Protein AF-A0A527ZZD4-F1 (afdb_monomer)

Mean predicted aligned error: 7.27 Å

Structure (mmCIF, N/CA/C/O backbone):
data_AF-A0A527ZZD4-F1
#
_entry.id   AF-A0A527ZZD4-F1
#
loop_
_atom_site.group_PDB
_atom_site.id
_atom_site.type_symbol
_atom_site.label_atom_id
_atom_site.label_alt_id
_atom_site.label_comp_id
_atom_site.label_asym_id
_atom_site.label_entity_id
_atom_site.label_seq_id
_atom_site.pdbx_PDB_ins_code
_atom_site.Cartn_x
_atom_site.Cartn_y
_atom_site.Cartn_z
_atom_site.occupancy
_atom_site.B_iso_or_equiv
_atom_site.auth_seq_id
_atom_site.auth_comp_id
_atom_site.auth_asym_id
_atom_site.auth_atom_id
_atom_site.pdbx_PDB_model_num
ATOM 1 N N . MET A 1 1 ? -56.959 -18.820 9.158 1.00 40.16 1 MET A N 1
ATOM 2 C CA . MET A 1 1 ? -55.602 -19.102 8.651 1.00 40.16 1 MET A CA 1
ATOM 3 C C . MET A 1 1 ? 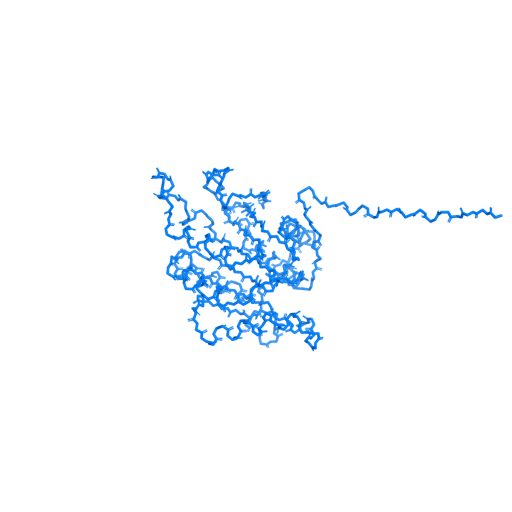-55.228 -17.940 7.750 1.00 40.16 1 MET A C 1
ATOM 5 O O . MET A 1 1 ? -55.794 -17.820 6.676 1.00 40.16 1 MET A O 1
ATOM 9 N N . SER A 1 2 ? -54.423 -17.013 8.263 1.00 38.56 2 SER A N 1
ATOM 10 C CA . SER A 1 2 ? -53.949 -15.823 7.551 1.00 38.56 2 SER A CA 1
ATOM 11 C C . SER A 1 2 ? -52.434 -15.891 7.612 1.00 38.56 2 SER A C 1
ATOM 13 O O . SER A 1 2 ? -51.857 -15.674 8.674 1.00 38.56 2 SER A O 1
ATOM 15 N N . ASP A 1 3 ? -51.841 -16.295 6.498 1.00 41.44 3 ASP A N 1
ATOM 16 C CA . ASP A 1 3 ? -50.415 -16.527 6.335 1.00 41.44 3 ASP A CA 1
ATOM 17 C C . ASP A 1 3 ? -49.706 -15.168 6.238 1.00 41.44 3 ASP A C 1
ATOM 19 O O . ASP A 1 3 ? -49.836 -14.441 5.251 1.00 41.44 3 ASP A O 1
ATOM 23 N N . SER A 1 4 ? -49.036 -14.763 7.314 1.00 41.31 4 SER A N 1
ATOM 24 C CA . SER A 1 4 ? -48.232 -13.545 7.351 1.00 41.31 4 SER A CA 1
ATOM 25 C C . SER A 1 4 ? -46.936 -13.788 6.581 1.00 41.31 4 SER A C 1
ATOM 27 O O . SER A 1 4 ? -45.967 -14.303 7.140 1.00 41.31 4 SER A O 1
ATOM 29 N N . GLN A 1 5 ? -46.921 -13.425 5.296 1.00 42.78 5 GLN A N 1
ATOM 30 C CA . GLN A 1 5 ? -45.693 -13.375 4.506 1.00 42.78 5 GLN A CA 1
ATOM 31 C C . GLN A 1 5 ? -44.687 -12.448 5.196 1.00 42.78 5 GLN A C 1
ATOM 33 O O . GLN A 1 5 ? -44.903 -11.240 5.306 1.00 42.78 5 GLN A O 1
ATOM 38 N N . ALA A 1 6 ? -43.582 -13.024 5.667 1.00 43.00 6 ALA A N 1
ATOM 39 C CA . ALA A 1 6 ? -42.432 -12.267 6.124 1.00 43.00 6 ALA A CA 1
ATOM 40 C C . ALA A 1 6 ? -41.886 -11.469 4.933 1.00 43.00 6 ALA A C 1
ATOM 42 O O . ALA A 1 6 ? -41.297 -12.027 4.007 1.00 43.00 6 ALA A O 1
ATOM 43 N N . VAL A 1 7 ? -42.117 -10.157 4.944 1.00 47.78 7 VAL A N 1
ATOM 44 C CA . VAL A 1 7 ? -41.527 -9.239 3.973 1.00 47.78 7 VAL A CA 1
ATOM 45 C C . VAL A 1 7 ? -40.034 -9.171 4.274 1.00 47.78 7 VAL A C 1
ATOM 47 O O . VAL A 1 7 ? -39.594 -8.468 5.182 1.00 47.78 7 VAL A O 1
ATOM 50 N N . VAL A 1 8 ? -39.244 -9.932 3.520 1.00 43.22 8 VAL A N 1
ATOM 51 C CA . VAL A 1 8 ? -37.792 -9.765 3.480 1.00 43.22 8 VAL A CA 1
ATOM 52 C C . VAL A 1 8 ? -37.531 -8.484 2.699 1.00 43.22 8 VAL A C 1
ATOM 54 O O . VAL A 1 8 ? -37.535 -8.487 1.471 1.00 43.22 8 VAL A O 1
ATOM 57 N N . ILE A 1 9 ? -37.364 -7.369 3.408 1.00 43.50 9 ILE A N 1
ATOM 58 C CA . ILE A 1 9 ? -36.858 -6.130 2.816 1.00 43.50 9 ILE A CA 1
ATOM 59 C C . ILE A 1 9 ? -35.348 -6.336 2.650 1.00 43.50 9 ILE A C 1
ATOM 61 O O . ILE A 1 9 ? -34.645 -6.404 3.663 1.00 43.50 9 ILE A O 1
ATOM 65 N N . PRO A 1 10 ? -34.815 -6.485 1.423 1.00 39.03 10 PRO A N 1
ATOM 66 C CA . PRO A 1 10 ? -33.375 -6.535 1.245 1.00 39.03 10 PRO A CA 1
ATOM 67 C C . PRO A 1 10 ? -32.798 -5.212 1.748 1.00 39.03 10 PRO A C 1
ATOM 69 O O . PRO A 1 10 ? -33.210 -4.140 1.305 1.00 39.03 10 PRO A O 1
ATOM 72 N N . ILE A 1 11 ? -31.859 -5.282 2.693 1.00 41.72 11 ILE A N 1
ATOM 73 C CA . ILE A 1 11 ? -31.098 -4.112 3.129 1.00 41.72 11 ILE A CA 1
ATOM 74 C C . ILE A 1 11 ? -30.315 -3.640 1.902 1.00 41.72 11 ILE A C 1
ATOM 76 O O . ILE A 1 11 ? -29.289 -4.224 1.551 1.00 41.72 11 ILE A O 1
ATOM 80 N N . GLN A 1 12 ? -30.815 -2.611 1.218 1.00 42.53 12 GLN A N 1
ATOM 81 C CA . GLN A 1 12 ? -30.046 -1.896 0.209 1.00 42.53 12 GLN A CA 1
ATOM 82 C C . GLN A 1 12 ? -28.887 -1.221 0.941 1.00 42.53 12 GLN A C 1
ATOM 84 O O . GLN A 1 12 ? -29.028 -0.145 1.517 1.00 42.53 12 GLN A O 1
ATOM 89 N N . ARG A 1 13 ? -27.729 -1.887 0.974 1.00 52.06 13 ARG A N 1
ATOM 90 C CA . ARG A 1 13 ? -26.472 -1.226 1.313 1.00 52.06 13 ARG A CA 1
ATOM 91 C C . ARG A 1 13 ? -26.229 -0.206 0.203 1.00 52.06 13 ARG A C 1
ATOM 93 O O . ARG A 1 13 ? -25.831 -0.587 -0.894 1.00 52.06 13 ARG A O 1
ATOM 100 N N . ASN A 1 14 ? -26.539 1.062 0.467 1.00 57.38 14 ASN A N 1
ATOM 101 C CA . ASN A 1 14 ? -26.262 2.166 -0.448 1.00 57.38 14 ASN A CA 1
ATOM 102 C C . ASN A 1 14 ? -24.746 2.374 -0.514 1.00 57.38 14 ASN A C 1
ATOM 104 O O . ASN A 1 14 ? -24.184 3.201 0.197 1.00 57.38 14 ASN A O 1
ATOM 108 N N . LEU A 1 15 ? -24.083 1.562 -1.332 1.00 63.41 15 LEU A N 1
ATOM 109 C CA . LEU A 1 15 ? -22.684 1.741 -1.681 1.00 63.41 15 LEU A CA 1
ATOM 110 C C . LEU A 1 15 ? -22.528 3.086 -2.407 1.00 63.41 15 LEU A C 1
ATOM 112 O O . LEU A 1 15 ? -23.345 3.440 -3.260 1.00 63.41 15 LEU A O 1
ATOM 116 N N . GLN A 1 16 ? -21.476 3.830 -2.065 1.00 73.06 16 GLN A N 1
ATOM 117 C CA . GLN A 1 16 ? -21.075 5.041 -2.784 1.00 73.06 16 GLN A CA 1
ATOM 118 C C . GLN A 1 16 ? -20.910 4.737 -4.291 1.00 73.06 16 GLN A C 1
ATOM 120 O O . GLN A 1 16 ? -20.564 3.608 -4.654 1.00 73.06 16 GLN A O 1
ATOM 125 N N . PRO A 1 17 ? -21.113 5.705 -5.201 1.00 75.81 17 PRO A N 1
ATOM 126 C CA . PRO A 1 17 ? -20.899 5.484 -6.629 1.00 75.81 17 PRO A CA 1
ATOM 127 C C . PRO A 1 17 ? -19.508 4.895 -6.930 1.00 75.81 17 PRO A C 1
ATOM 129 O O . PRO A 1 17 ? -18.479 5.444 -6.536 1.00 75.81 17 PRO A O 1
ATOM 132 N N . GLY A 1 18 ? -19.483 3.759 -7.633 1.00 81.44 18 GLY A N 1
ATOM 133 C CA . GLY A 1 18 ? -18.254 3.034 -7.979 1.00 81.44 18 GLY A CA 1
ATOM 134 C C . GLY A 1 18 ? -17.707 2.106 -6.885 1.00 81.44 18 GLY A C 1
ATOM 135 O O . GLY A 1 18 ? -16.780 1.347 -7.165 1.00 81.44 18 GLY A O 1
ATOM 136 N N . ALA A 1 19 ? -18.272 2.113 -5.674 1.00 86.12 19 ALA A N 1
ATOM 137 C CA . ALA A 1 19 ? -17.882 1.179 -4.624 1.00 86.12 19 ALA A CA 1
ATOM 138 C C . ALA A 1 19 ? -18.310 -0.257 -4.972 1.00 86.12 19 ALA A C 1
ATOM 140 O O . ALA A 1 19 ? -19.441 -0.526 -5.380 1.00 86.12 19 ALA A O 1
ATOM 141 N N . ARG A 1 20 ? -17.377 -1.193 -4.801 1.00 89.00 20 ARG A N 1
ATOM 142 C CA . ARG A 1 20 ? -17.523 -2.631 -5.062 1.00 89.00 20 ARG A CA 1
ATOM 143 C C . ARG A 1 20 ? -17.827 -3.423 -3.788 1.00 89.00 20 ARG A C 1
ATOM 145 O O . ARG A 1 20 ? -18.348 -4.533 -3.865 1.00 89.00 20 ARG A O 1
ATOM 152 N N . TRP A 1 21 ? -17.473 -2.876 -2.628 1.00 91.75 21 TRP A N 1
ATOM 153 C CA . TRP A 1 21 ? -17.695 -3.448 -1.299 1.00 91.75 21 TRP A CA 1
ATOM 154 C C . TRP A 1 21 ? -17.617 -2.341 -0.236 1.00 91.75 21 TRP A C 1
ATOM 156 O O . TRP A 1 21 ? -17.250 -1.215 -0.556 1.00 91.75 21 TRP A O 1
ATOM 166 N N . GLN A 1 22 ? -17.986 -2.637 1.012 1.00 91.38 22 GLN A N 1
ATOM 167 C CA . GLN A 1 22 ? -17.979 -1.662 2.108 1.00 91.38 22 GLN A CA 1
ATOM 168 C C . GLN A 1 22 ? -16.847 -1.987 3.092 1.00 91.38 22 GLN A C 1
ATOM 170 O O . GLN A 1 22 ? -16.963 -2.998 3.786 1.00 91.38 22 GLN A O 1
ATOM 175 N N . PRO A 1 23 ? -15.789 -1.162 3.172 1.00 93.88 23 PRO A N 1
ATOM 176 C CA . PRO A 1 23 ? -14.760 -1.315 4.187 1.00 93.88 23 PRO A CA 1
ATOM 177 C C . PRO A 1 23 ? -15.282 -1.027 5.590 1.00 93.88 23 PRO A C 1
ATOM 179 O O . PRO A 1 23 ? -16.056 -0.089 5.800 1.00 93.88 23 PRO A O 1
ATOM 182 N N . GLU A 1 24 ? -14.804 -1.809 6.547 1.00 94.12 24 GLU A N 1
ATOM 183 C CA . GLU A 1 24 ? -14.972 -1.575 7.972 1.00 94.12 24 GLU A CA 1
ATOM 184 C C . GLU A 1 24 ? -13.763 -0.802 8.495 1.00 94.12 24 GLU A C 1
ATOM 186 O O . GLU A 1 24 ? -12.618 -1.218 8.326 1.00 94.12 24 GLU A O 1
ATOM 191 N N . VAL A 1 25 ? -14.006 0.345 9.126 1.00 95.94 25 VAL A N 1
ATOM 192 C CA . VAL A 1 25 ? -12.949 1.083 9.819 1.00 95.94 25 VAL A CA 1
ATOM 193 C C . VAL A 1 25 ? -12.661 0.353 11.125 1.00 95.94 25 VAL A C 1
ATOM 195 O O . VAL A 1 25 ? -13.549 0.254 11.977 1.00 95.94 25 VAL A O 1
ATOM 198 N N . GLY A 1 26 ? -11.449 -0.180 11.278 1.00 94.50 26 GLY A N 1
ATOM 199 C CA . GLY A 1 26 ? -11.022 -0.943 12.447 1.00 94.50 26 GLY A CA 1
ATOM 200 C C . GLY A 1 26 ? -10.128 -0.134 13.383 1.00 94.50 26 GLY A C 1
ATOM 201 O O . GLY A 1 26 ? -10.189 1.097 13.429 1.00 94.50 26 GLY A O 1
ATOM 202 N N . GLU A 1 27 ? -9.371 -0.840 14.213 1.00 93.56 27 GLU A N 1
ATOM 203 C CA . GLU A 1 27 ? -8.513 -0.233 15.231 1.00 93.56 27 GLU A CA 1
ATOM 204 C C . GLU A 1 27 ? -7.260 0.388 14.602 1.00 93.56 27 GLU A C 1
ATOM 206 O O . GLU A 1 27 ? -6.881 1.495 14.973 1.00 93.56 27 GLU A 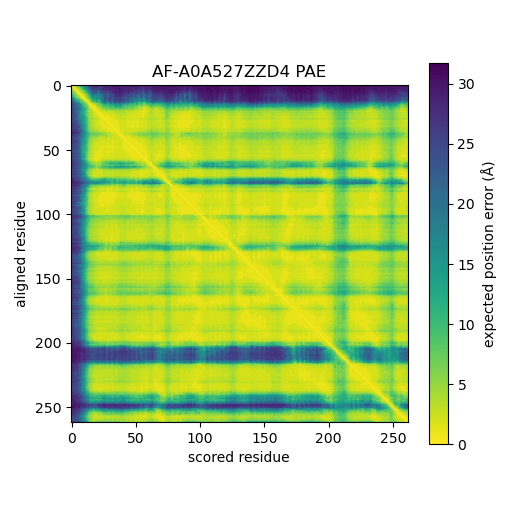O 1
ATOM 211 N N . GLU A 1 28 ? -6.657 -0.256 13.595 1.00 95.06 28 GLU A N 1
ATOM 212 C CA . GLU A 1 28 ? -5.411 0.229 12.994 1.00 95.06 28 GLU A CA 1
ATOM 213 C C . GLU A 1 28 ? -5.608 1.579 12.296 1.00 95.06 28 GLU A C 1
ATOM 215 O O . GLU A 1 28 ? -4.805 2.499 12.484 1.00 95.06 28 GLU A O 1
ATOM 220 N N . ALA A 1 29 ? -6.688 1.732 11.521 1.00 96.44 29 ALA A N 1
ATOM 221 C CA . ALA A 1 29 ? -6.996 2.995 10.856 1.00 96.44 29 ALA A CA 1
ATOM 222 C C . ALA A 1 29 ? -7.320 4.112 11.859 1.00 96.44 29 ALA A C 1
ATOM 224 O O . ALA A 1 29 ? -6.785 5.218 11.734 1.00 96.44 29 ALA A O 1
ATOM 225 N N . ARG A 1 30 ? -8.146 3.830 12.879 1.00 95.62 30 ARG A N 1
ATOM 226 C CA . ARG A 1 30 ? -8.494 4.819 13.916 1.00 95.62 30 ARG A CA 1
ATOM 227 C C . ARG A 1 30 ? -7.268 5.266 14.704 1.00 95.62 30 ARG A C 1
ATOM 229 O O . ARG A 1 30 ? -7.058 6.467 14.854 1.00 95.62 30 ARG A O 1
ATOM 236 N N . ASP A 1 31 ? -6.430 4.329 15.141 1.00 94.38 31 ASP A N 1
ATOM 237 C CA . ASP A 1 31 ? -5.213 4.619 15.905 1.00 94.38 31 ASP A CA 1
ATOM 238 C C . ASP A 1 31 ? -4.214 5.457 15.104 1.00 94.38 31 ASP A C 1
ATOM 240 O O . ASP A 1 31 ? -3.535 6.337 15.646 1.00 94.38 31 ASP A O 1
ATOM 244 N N . LEU A 1 32 ? -4.079 5.183 13.803 1.00 95.44 32 LEU A N 1
ATOM 245 C CA . LEU A 1 32 ? -3.226 5.972 12.924 1.00 95.44 32 LEU A CA 1
ATOM 246 C C . LEU A 1 32 ? -3.735 7.410 12.824 1.00 95.44 32 LEU A C 1
ATOM 248 O O . LEU A 1 32 ? -2.957 8.342 13.050 1.00 95.44 32 LEU A O 1
ATOM 252 N N . VAL A 1 33 ? -5.021 7.593 12.519 1.00 95.81 33 VAL A N 1
ATOM 253 C CA . VAL A 1 33 ? -5.619 8.922 12.339 1.00 95.81 33 VAL A CA 1
ATOM 254 C C . VAL A 1 33 ? -5.596 9.717 13.641 1.00 95.81 33 VAL A C 1
ATOM 256 O O . VAL A 1 33 ? -5.094 10.840 13.641 1.00 95.81 33 VAL A O 1
ATOM 259 N N . ALA A 1 34 ? -6.002 9.121 14.763 1.00 94.56 34 ALA A N 1
ATOM 260 C CA . ALA A 1 34 ? -6.004 9.778 1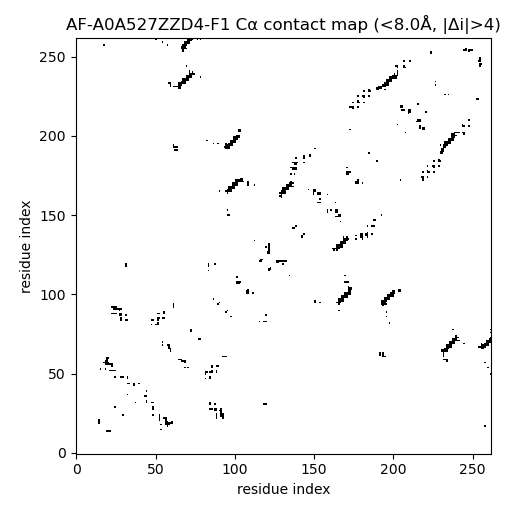6.068 1.00 94.56 34 ALA A CA 1
ATOM 261 C C . ALA A 1 34 ? -4.605 10.266 16.482 1.00 94.56 34 ALA A C 1
ATOM 263 O O . ALA A 1 34 ? -4.454 11.357 17.029 1.00 94.56 34 ALA A O 1
ATOM 264 N N . ARG A 1 35 ? -3.542 9.507 16.181 1.00 93.88 35 ARG A N 1
ATOM 265 C CA . ARG A 1 35 ? -2.164 9.945 16.475 1.00 93.88 35 ARG A CA 1
ATOM 266 C C . ARG A 1 35 ? -1.657 11.020 15.526 1.00 93.88 35 ARG A C 1
ATOM 268 O O . ARG A 1 35 ? -0.871 11.872 15.935 1.00 93.88 35 ARG A O 1
ATOM 275 N N . LYS A 1 36 ? -2.029 10.955 14.246 1.00 93.88 36 LYS A N 1
ATOM 276 C CA . LYS A 1 36 ? -1.546 11.898 13.227 1.00 93.88 36 LYS A CA 1
ATOM 277 C C . LYS A 1 36 ? -2.275 13.231 13.265 1.00 93.88 36 LYS A C 1
ATOM 279 O O . LYS A 1 36 ? -1.639 14.259 13.052 1.00 93.88 36 LYS A O 1
ATOM 284 N N . LEU A 1 37 ? -3.566 13.197 13.567 1.00 93.06 37 LEU A N 1
ATOM 285 C CA . LEU A 1 37 ? -4.482 14.329 13.525 1.00 93.06 37 LEU A CA 1
ATOM 286 C C . LEU A 1 37 ? -5.151 14.586 14.883 1.00 93.06 37 LEU A C 1
ATOM 288 O O . LEU A 1 37 ? -6.185 15.231 14.943 1.00 93.06 37 LEU A O 1
ATOM 292 N N . GLY A 1 38 ? -4.566 14.137 15.999 1.00 89.38 38 GLY A N 1
ATOM 293 C CA . GLY A 1 38 ? -5.154 14.322 17.336 1.00 89.38 38 GLY A CA 1
ATOM 294 C C . GLY A 1 38 ? -5.291 15.780 17.797 1.00 89.38 38 GLY A C 1
ATOM 295 O O . GLY A 1 38 ? -5.950 16.044 18.796 1.00 89.38 38 GLY A O 1
ATOM 296 N N . HIS A 1 39 ? -4.665 16.720 17.084 1.00 92.44 39 HIS A N 1
ATOM 297 C CA . HIS A 1 39 ? -4.822 18.165 17.279 1.00 92.44 39 HIS A CA 1
ATOM 298 C C . HIS A 1 39 ? -5.903 18.782 16.377 1.00 92.44 39 HIS A C 1
ATOM 300 O O . HIS A 1 39 ? -6.280 19.931 16.588 1.00 92.44 39 HIS A O 1
ATOM 306 N N . GLU A 1 40 ? -6.381 18.037 15.381 1.00 94.38 40 GLU A N 1
ATOM 307 C CA . GLU A 1 40 ? -7.445 18.443 14.466 1.00 94.38 40 GLU A CA 1
ATOM 308 C C . GLU A 1 40 ? -8.825 18.064 15.021 1.00 94.38 40 GLU A C 1
ATOM 310 O O . GLU A 1 40 ? -8.952 17.259 15.951 1.00 94.38 40 GLU A O 1
ATOM 315 N N . SER A 1 41 ? -9.880 18.630 14.430 1.00 94.12 41 SER A N 1
ATOM 316 C CA . SER A 1 41 ? -11.260 18.297 14.786 1.00 94.12 41 SER A CA 1
ATOM 317 C C . SER A 1 41 ? -11.595 16.831 14.473 1.00 94.12 41 SER A C 1
ATOM 319 O O . SER A 1 41 ? -10.996 16.206 13.597 1.00 94.12 41 SER A O 1
ATOM 321 N N . GLN A 1 42 ? -12.597 16.289 15.173 1.00 92.81 42 GLN A N 1
ATOM 322 C CA . GLN A 1 42 ? -13.147 14.962 14.859 1.00 92.81 42 GLN A CA 1
ATOM 323 C C . GLN A 1 42 ? -13.654 14.896 13.413 1.00 92.81 42 GLN A C 1
ATOM 325 O O . GLN A 1 42 ? -13.404 13.919 12.726 1.00 92.81 42 GLN A O 1
ATOM 330 N N . GLU A 1 43 ? -14.247 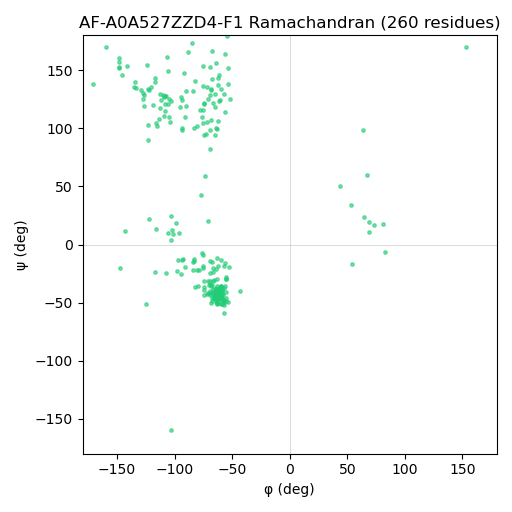15.980 12.911 1.00 93.06 43 GLU A N 1
ATOM 331 C CA . GLU A 1 43 ? -14.699 16.074 11.521 1.00 93.06 43 GLU A CA 1
ATOM 332 C C . GLU A 1 43 ? -13.549 15.889 10.514 1.00 93.06 43 GLU A C 1
ATOM 334 O O . GLU A 1 43 ? -13.692 15.133 9.559 1.00 93.06 43 GLU A O 1
ATOM 339 N N . THR A 1 44 ? -12.381 16.505 10.738 1.00 91.12 44 THR A N 1
ATOM 340 C CA . THR A 1 44 ? -11.203 16.316 9.869 1.00 91.12 44 THR A CA 1
ATOM 341 C C . THR A 1 44 ? -10.695 14.871 9.912 1.00 91.12 44 THR A C 1
ATOM 343 O O . THR A 1 44 ? -10.262 14.323 8.895 1.00 91.12 44 THR A O 1
ATOM 346 N N . GLN A 1 45 ? -10.735 14.239 11.088 1.00 92.81 45 GLN A N 1
ATOM 347 C CA . GLN A 1 45 ? -10.352 12.834 11.256 1.00 92.81 45 GLN A CA 1
ATOM 348 C C . GLN A 1 45 ? -11.315 11.904 10.507 1.00 92.81 45 GLN A C 1
ATOM 350 O O . GLN A 1 45 ? -10.866 11.028 9.762 1.00 92.81 45 GLN A O 1
ATOM 355 N N . ASP A 1 46 ? -12.619 12.140 10.645 1.00 93.25 46 ASP A N 1
ATOM 356 C CA . ASP A 1 46 ? -13.673 11.382 9.976 1.00 93.25 46 ASP A CA 1
ATOM 357 C C . ASP A 1 46 ? -13.592 11.543 8.454 1.00 93.25 46 ASP A C 1
ATOM 359 O O . ASP A 1 46 ? -13.614 10.545 7.739 1.00 93.25 46 ASP A O 1
ATOM 363 N N . GLN A 1 47 ? -13.364 12.757 7.943 1.00 92.31 47 GLN A N 1
ATOM 364 C CA . GLN A 1 47 ? -13.183 13.008 6.506 1.00 92.31 47 GLN A CA 1
ATOM 365 C C . GLN A 1 47 ? -12.011 12.214 5.911 1.00 92.31 47 GLN A C 1
ATOM 367 O O . GLN A 1 47 ? -12.113 11.678 4.804 1.00 92.31 47 GLN A O 1
ATOM 372 N N . LEU A 1 48 ? -10.890 12.098 6.633 1.00 93.50 48 LEU A N 1
ATOM 373 C CA . LEU A 1 48 ? -9.753 11.291 6.184 1.00 93.50 48 LEU A CA 1
ATOM 374 C C . LEU A 1 48 ? -10.096 9.792 6.159 1.00 93.50 48 LEU A C 1
ATOM 376 O O . LEU A 1 48 ? -9.725 9.096 5.210 1.00 93.50 48 LEU A O 1
ATOM 380 N N . LEU A 1 49 ? -10.797 9.294 7.182 1.00 95.25 49 LEU A N 1
ATOM 381 C CA . LEU A 1 49 ? -11.247 7.901 7.245 1.00 95.25 49 LEU A CA 1
ATOM 382 C C . LEU A 1 49 ? -12.269 7.590 6.145 1.00 95.25 49 LEU A C 1
ATOM 384 O O . LEU A 1 49 ? -12.159 6.554 5.491 1.00 95.25 49 LEU A O 1
ATOM 388 N N . GLU A 1 50 ? -13.212 8.494 5.891 1.00 93.75 50 GLU A N 1
ATOM 389 C CA . GLU A 1 50 ? -14.195 8.391 4.812 1.00 93.75 50 GLU A CA 1
ATOM 390 C C . GLU A 1 50 ? -13.529 8.421 3.435 1.00 93.75 50 GLU A C 1
ATOM 392 O O . GLU A 1 50 ? -13.862 7.602 2.579 1.00 93.75 50 GLU A O 1
ATOM 397 N N . SER A 1 51 ? -12.538 9.292 3.227 1.00 93.50 51 SER A N 1
ATOM 398 C CA . SER A 1 51 ? -11.745 9.326 1.993 1.00 93.50 51 SER A CA 1
ATOM 399 C C . SER A 1 51 ? -10.981 8.013 1.782 1.00 93.50 51 SER A C 1
ATOM 401 O O . SER A 1 51 ? -11.037 7.417 0.703 1.00 93.50 51 SER A O 1
ATOM 403 N N . ALA A 1 52 ? -10.327 7.489 2.825 1.00 95.56 52 ALA A N 1
ATOM 404 C CA . ALA A 1 52 ? -9.643 6.200 2.755 1.00 95.56 52 ALA A CA 1
ATOM 405 C C . ALA A 1 52 ? -10.619 5.040 2.483 1.00 95.56 52 ALA A C 1
ATOM 407 O O . ALA A 1 52 ? -10.321 4.159 1.670 1.00 95.56 52 ALA A O 1
ATOM 408 N N . ALA A 1 53 ? -11.798 5.059 3.109 1.00 95.38 53 ALA A N 1
ATOM 409 C CA . ALA A 1 53 ? -12.857 4.085 2.873 1.00 95.38 53 ALA A CA 1
ATOM 410 C C . ALA A 1 53 ? -13.440 4.199 1.460 1.00 95.38 53 ALA A C 1
ATOM 412 O O . ALA A 1 53 ? -13.679 3.171 0.835 1.00 95.38 53 ALA A O 1
ATOM 413 N N . SER A 1 54 ? -13.597 5.406 0.909 1.00 94.12 54 SER A N 1
ATOM 414 C CA . SER A 1 54 ? -13.999 5.631 -0.486 1.00 94.12 54 SER A CA 1
ATOM 415 C C . SER A 1 54 ? -13.005 4.976 -1.448 1.00 94.12 54 SER A C 1
ATOM 417 O O . SER A 1 54 ? -13.405 4.143 -2.265 1.00 94.12 54 SER A O 1
ATOM 419 N N . ILE A 1 55 ? -11.703 5.244 -1.289 1.00 95.12 55 ILE A N 1
ATOM 420 C CA . ILE A 1 55 ? -10.641 4.638 -2.112 1.00 95.12 55 ILE A CA 1
ATOM 421 C C . ILE A 1 55 ? -10.683 3.112 -2.014 1.00 95.12 55 ILE A C 1
ATOM 423 O O . ILE A 1 55 ? -10.699 2.413 -3.030 1.00 95.12 55 ILE A O 1
ATOM 427 N N . LEU A 1 56 ? -10.715 2.580 -0.790 1.00 95.56 56 LEU A N 1
ATOM 428 C CA . LEU A 1 56 ? -10.664 1.142 -0.567 1.00 95.56 56 LEU A CA 1
ATOM 429 C C . LEU A 1 56 ? -11.963 0.446 -1.006 1.00 95.56 56 LEU A C 1
ATOM 431 O O . LEU A 1 56 ? -11.908 -0.663 -1.522 1.00 95.56 56 LEU A O 1
ATOM 435 N N . SER A 1 57 ? -13.122 1.097 -0.915 1.00 94.81 57 SER A N 1
ATOM 436 C CA . SER A 1 57 ? -14.403 0.541 -1.378 1.00 94.81 57 SER A CA 1
ATOM 437 C C . SER A 1 57 ? -14.434 0.292 -2.889 1.00 94.81 57 SER A C 1
ATOM 439 O O . SER A 1 57 ? -15.104 -0.632 -3.350 1.00 94.81 57 SER A O 1
ATOM 441 N N . LYS A 1 58 ? -13.688 1.088 -3.669 1.00 94.06 58 LYS A N 1
ATOM 442 C CA . LYS A 1 58 ? -13.554 0.967 -5.133 1.00 94.06 58 LYS A CA 1
ATOM 443 C C . LYS A 1 58 ? -12.505 -0.071 -5.546 1.00 94.06 58 LYS A C 1
ATOM 445 O O . LYS A 1 58 ? -12.448 -0.458 -6.711 1.00 94.06 58 LYS A O 1
ATOM 450 N N . SER A 1 59 ? -11.691 -0.533 -4.596 1.00 91.94 59 SER A N 1
ATOM 451 C CA . SER A 1 59 ? -10.661 -1.553 -4.796 1.00 91.94 59 SER A CA 1
ATOM 452 C C . SER A 1 59 ? -11.260 -2.932 -5.113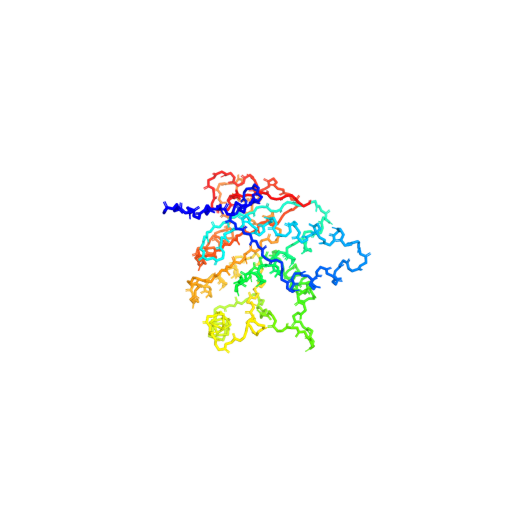 1.00 91.94 59 SER A C 1
ATOM 454 O O . SER A 1 59 ? -12.456 -3.176 -4.920 1.00 91.94 59 SER A O 1
ATOM 456 N N . ALA A 1 60 ? -10.427 -3.860 -5.588 1.00 87.38 60 ALA A N 1
ATOM 457 C CA . ALA A 1 60 ? -10.811 -5.260 -5.716 1.00 87.38 60 ALA A CA 1
ATOM 458 C C . ALA A 1 60 ? -11.331 -5.793 -4.372 1.00 87.38 60 ALA A C 1
ATOM 460 O O . ALA A 1 60 ? -10.762 -5.513 -3.317 1.00 87.38 60 ALA A O 1
ATOM 461 N N . ASN A 1 61 ? -12.414 -6.570 -4.416 1.00 82.25 61 ASN A N 1
ATOM 462 C CA . ASN A 1 61 ? -12.954 -7.192 -3.214 1.00 82.25 61 ASN A CA 1
ATOM 463 C C . ASN A 1 61 ? -11.869 -8.099 -2.589 1.00 82.25 61 ASN A C 1
ATOM 465 O O . ASN A 1 61 ? -11.275 -8.892 -3.326 1.00 82.25 61 ASN A O 1
ATOM 469 N N . PRO A 1 62 ? -11.635 -8.050 -1.261 1.00 78.75 62 PRO A N 1
ATOM 470 C CA . PRO A 1 62 ? -10.636 -8.883 -0.586 1.00 78.75 62 PRO A CA 1
ATOM 471 C C . PRO A 1 62 ? -10.764 -10.391 -0.856 1.00 78.75 62 PRO A C 1
ATOM 473 O O . PRO A 1 62 ? -9.801 -11.133 -0.695 1.00 78.75 62 PRO A O 1
ATOM 476 N N . HIS A 1 63 ? -11.922 -10.860 -1.319 1.00 75.75 63 HIS A N 1
ATOM 477 C CA . HIS A 1 63 ? -12.138 -12.261 -1.673 1.00 75.75 63 HIS A CA 1
ATOM 478 C C . HIS A 1 63 ? -11.643 -12.614 -3.083 1.00 75.75 63 HIS A C 1
ATOM 480 O O . HIS A 1 63 ? -11.140 -13.717 -3.289 1.00 75.75 63 HIS A O 1
ATOM 486 N N . ALA A 1 64 ? -11.779 -11.706 -4.054 1.00 80.62 64 ALA A N 1
ATOM 487 C CA . ALA A 1 64 ? -11.321 -11.909 -5.426 1.00 80.62 64 ALA A CA 1
ATOM 488 C C . ALA A 1 64 ? -11.410 -10.622 -6.260 1.00 80.62 64 ALA A C 1
ATOM 490 O O . ALA A 1 64 ? -12.436 -9.937 -6.267 1.00 80.62 64 ALA A O 1
ATOM 491 N N . GLY A 1 65 ? -10.382 -10.371 -7.070 1.00 88.75 65 GLY A N 1
ATOM 492 C CA . GLY A 1 65 ? -10.428 -9.391 -8.148 1.00 88.75 65 GLY A CA 1
ATOM 493 C C . GLY A 1 65 ? -9.062 -8.818 -8.500 1.00 88.75 65 GLY A C 1
ATOM 494 O O . GLY A 1 65 ? -8.070 -9.013 -7.803 1.00 88.75 65 GLY A O 1
ATOM 495 N N . ARG A 1 66 ? -9.020 -8.086 -9.609 1.00 92.88 66 ARG A N 1
ATOM 496 C CA . ARG A 1 66 ? -7.902 -7.212 -9.958 1.00 92.88 66 ARG A CA 1
ATOM 497 C C . ARG A 1 66 ? -8.472 -5.844 -10.260 1.00 92.88 66 ARG A C 1
ATOM 499 O O . ARG A 1 66 ? -9.428 -5.750 -11.024 1.00 92.88 66 ARG A O 1
ATOM 506 N N . GLU A 1 67 ? -7.902 -4.811 -9.665 1.00 93.56 67 GLU A N 1
ATOM 507 C CA . GLU A 1 67 ? -8.323 -3.436 -9.913 1.00 93.56 67 GLU A CA 1
ATOM 508 C C . GLU A 1 67 ? -7.113 -2.506 -9.965 1.00 93.56 67 GLU A C 1
ATOM 510 O O . GLU A 1 67 ? -6.053 -2.783 -9.397 1.00 93.56 67 GLU A O 1
ATOM 515 N N . THR A 1 68 ? -7.243 -1.402 -10.687 1.00 92.62 68 THR A N 1
ATOM 516 C CA . THR A 1 68 ? -6.267 -0.317 -10.712 1.00 92.62 68 THR A CA 1
ATOM 517 C C . THR A 1 68 ? -6.975 0.997 -10.426 1.00 92.62 68 THR A C 1
ATOM 519 O O . THR A 1 68 ? -7.948 1.336 -11.088 1.00 92.62 68 THR A O 1
ATOM 522 N N . GLY A 1 69 ? -6.506 1.728 -9.423 1.00 92.25 69 GLY A N 1
ATOM 523 C CA . GLY A 1 69 ? -7.055 3.022 -9.036 1.00 92.25 69 GLY A CA 1
ATOM 524 C C . GLY A 1 69 ? -6.017 4.115 -9.205 1.00 92.25 69 GLY A C 1
ATOM 525 O O . GLY A 1 69 ? -4.841 3.895 -8.923 1.00 92.25 69 GLY A O 1
ATOM 526 N N . LEU A 1 70 ? -6.443 5.298 -9.632 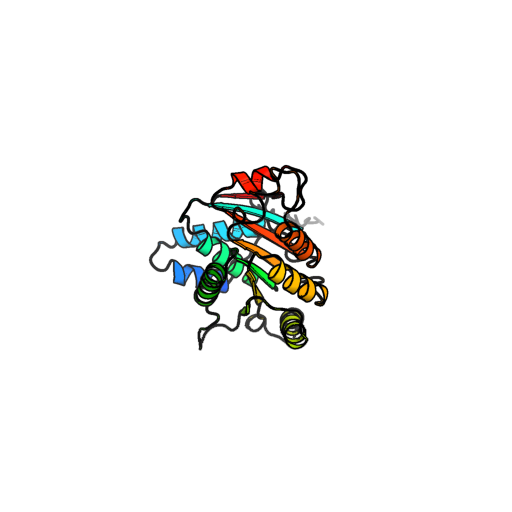1.00 91.56 70 LEU A N 1
ATOM 527 C CA . LEU A 1 70 ? -5.608 6.495 -9.645 1.00 91.56 70 LEU A CA 1
ATOM 528 C C . LEU A 1 70 ? -6.052 7.422 -8.518 1.00 91.56 70 LEU A C 1
ATOM 530 O O . LEU A 1 70 ? -7.193 7.870 -8.501 1.00 91.56 70 LEU A O 1
ATOM 534 N N . VAL A 1 71 ? -5.145 7.737 -7.602 1.00 92.19 71 VAL A N 1
ATOM 535 C CA . VAL A 1 71 ? -5.367 8.711 -6.535 1.00 92.19 71 VAL A CA 1
ATOM 536 C C . VAL A 1 71 ? -4.539 9.954 -6.836 1.00 92.19 71 VAL A C 1
ATOM 538 O O . VAL A 1 71 ? -3.304 9.925 -6.873 1.00 92.19 71 VAL A O 1
ATOM 541 N N . VAL A 1 72 ? -5.236 11.058 -7.080 1.00 88.69 72 VAL A N 1
ATOM 542 C CA . VAL A 1 72 ? -4.647 12.337 -7.472 1.00 88.69 72 VAL A CA 1
ATOM 543 C C . VAL A 1 72 ? -4.769 13.303 -6.310 1.00 88.69 72 VAL A C 1
ATOM 545 O O . VAL A 1 72 ? -5.855 13.524 -5.799 1.00 88.69 72 VAL A O 1
ATOM 548 N N . GLY A 1 73 ? -3.664 13.923 -5.914 1.00 83.19 73 GLY A N 1
ATOM 549 C CA . GLY A 1 73 ? -3.698 14.996 -4.923 1.00 83.19 73 GLY A CA 1
ATOM 550 C C . GLY A 1 73 ? -2.632 16.035 -5.218 1.00 83.19 73 GLY A C 1
ATOM 551 O O . GLY A 1 73 ? -1.544 15.684 -5.682 1.00 83.19 73 GLY A O 1
ATOM 552 N N . TYR A 1 74 ? -2.905 17.306 -4.936 1.00 73.31 74 TYR A N 1
ATOM 553 C CA . TYR A 1 74 ? -1.950 18.397 -5.151 1.00 73.31 74 TYR A CA 1
ATOM 554 C C . TYR A 1 74 ? -0.609 18.175 -4.417 1.00 73.31 74 TYR A C 1
ATOM 556 O O . TYR A 1 74 ? -0.456 17.323 -3.532 1.00 73.31 74 TYR A O 1
ATOM 564 N N . VAL A 1 75 ? 0.434 18.916 -4.800 1.00 68.19 75 VAL A N 1
ATOM 565 C CA . VAL A 1 75 ? 1.708 18.904 -4.058 1.00 68.19 75 VAL A CA 1
ATOM 566 C C . VAL A 1 75 ? 1.422 19.310 -2.604 1.00 68.19 75 VAL A C 1
ATOM 568 O O . VAL A 1 75 ? 0.724 20.287 -2.377 1.00 68.19 75 VAL A O 1
ATOM 571 N N . GLN A 1 76 ? 1.914 18.523 -1.636 1.00 61.72 76 GLN A N 1
ATOM 572 C CA . GLN A 1 76 ? 1.640 18.664 -0.189 1.00 61.72 76 GLN A CA 1
ATOM 573 C C . GLN A 1 76 ? 0.203 18.355 0.289 1.00 61.72 76 GLN A C 1
ATOM 575 O O . GLN A 1 76 ? -0.075 18.542 1.467 1.00 61.72 76 GLN A O 1
ATOM 580 N N . SER A 1 77 ? -0.675 17.772 -0.535 1.00 65.38 77 SER A N 1
ATOM 581 C CA . SER A 1 77 ? -2.068 17.432 -0.164 1.00 65.38 77 SER A CA 1
ATOM 582 C C . SER A 1 77 ? -2.233 16.269 0.836 1.00 65.38 77 SER A C 1
ATOM 584 O O . SER A 1 77 ? -3.259 15.601 0.858 1.00 65.38 77 SER A O 1
ATOM 586 N N . GLY A 1 78 ? -1.196 15.916 1.599 1.00 79.69 78 GLY A N 1
ATOM 587 C CA . GLY A 1 78 ? -1.284 14.792 2.536 1.00 79.69 78 GLY A CA 1
ATOM 588 C C . GLY A 1 78 ? -1.381 13.405 1.881 1.00 79.69 78 GLY A C 1
ATOM 589 O O . GLY A 1 78 ? -1.748 12.456 2.565 1.00 79.69 78 GLY A O 1
ATOM 590 N N . LYS A 1 79 ? -0.992 13.238 0.601 1.00 86.44 79 LYS A N 1
ATOM 591 C CA . LYS A 1 79 ? -0.975 11.937 -0.121 1.00 86.44 79 LYS A CA 1
ATOM 592 C C . LYS A 1 79 ? -0.431 10.778 0.705 1.00 86.44 79 LYS A C 1
ATOM 594 O O . LYS A 1 79 ? -0.957 9.673 0.651 1.00 86.44 79 LYS A O 1
ATOM 599 N N . THR A 1 80 ? 0.623 11.028 1.473 1.00 85.25 80 THR A N 1
ATOM 600 C CA . THR A 1 80 ? 1.187 9.975 2.306 1.00 85.25 80 THR A CA 1
ATOM 601 C C . THR A 1 80 ? 0.312 9.603 3.485 1.00 85.25 80 THR A C 1
ATOM 603 O O . THR A 1 80 ? 0.158 8.423 3.764 1.00 85.25 80 THR A O 1
ATOM 606 N N . LEU A 1 81 ? -0.288 10.584 4.157 1.00 92.00 81 LEU A N 1
ATOM 607 C CA . LEU A 1 81 ? -1.253 10.279 5.201 1.00 92.00 81 LEU A CA 1
ATOM 608 C C . LEU A 1 81 ? -2.448 9.516 4.610 1.00 92.00 81 LEU A C 1
ATOM 610 O O . LEU A 1 81 ? -2.882 8.538 5.209 1.00 92.00 81 LEU A O 1
ATOM 614 N N . SER A 1 82 ? -2.895 9.885 3.404 1.00 94.06 82 SER A N 1
ATOM 615 C CA . SER A 1 82 ? -3.923 9.143 2.666 1.00 94.06 82 SER A CA 1
ATOM 616 C C . SER A 1 82 ? -3.525 7.682 2.435 1.00 94.06 82 SER A C 1
ATOM 618 O O . SER A 1 82 ? -4.225 6.801 2.928 1.00 94.06 82 SER A O 1
ATOM 620 N N . PHE A 1 83 ? -2.398 7.382 1.771 1.00 93.12 83 PHE A N 1
ATOM 621 C CA . PHE A 1 83 ? -2.070 5.976 1.503 1.00 93.12 83 PHE A CA 1
ATOM 622 C C . PHE A 1 83 ? -1.743 5.188 2.777 1.00 93.12 83 PHE A C 1
ATOM 624 O O . PHE A 1 83 ? -2.129 4.028 2.862 1.00 93.12 83 PHE A O 1
ATOM 631 N N . SER A 1 84 ? -1.107 5.790 3.793 1.00 95.94 84 SER A N 1
ATOM 632 C CA . SER A 1 84 ? -0.884 5.118 5.083 1.00 95.94 84 SER A CA 1
ATOM 633 C C . SER A 1 84 ? -2.217 4.766 5.759 1.00 95.94 84 SER A C 1
ATOM 635 O O . SER A 1 84 ? -2.353 3.673 6.305 1.00 95.94 84 SER A O 1
ATOM 637 N N . THR A 1 85 ? -3.222 5.647 5.669 1.00 97.06 85 THR A N 1
ATOM 638 C CA . THR A 1 85 ? -4.578 5.394 6.192 1.00 97.06 85 THR A CA 1
ATOM 639 C C . THR A 1 85 ? -5.296 4.313 5.383 1.00 97.06 85 THR A C 1
ATOM 641 O O . THR A 1 85 ? -5.899 3.419 5.967 1.00 97.06 85 THR A O 1
ATOM 644 N N . VAL A 1 86 ? -5.176 4.320 4.050 1.00 97.75 86 VAL A N 1
ATOM 645 C CA . VAL A 1 86 ? -5.711 3.249 3.190 1.00 97.75 86 VAL A CA 1
ATOM 646 C C . VAL A 1 86 ? -5.054 1.903 3.508 1.00 97.75 86 VAL A C 1
ATOM 648 O O . VAL A 1 86 ? -5.745 0.894 3.548 1.00 97.75 86 VAL A O 1
ATOM 651 N N . MET A 1 87 ? -3.745 1.863 3.772 1.00 97.81 87 MET A N 1
ATOM 652 C CA . MET A 1 87 ? -3.035 0.638 4.162 1.00 97.81 87 MET A CA 1
ATOM 653 C C . MET A 1 87 ? -3.493 0.113 5.528 1.00 97.81 87 MET A C 1
ATOM 655 O O . MET A 1 87 ? -3.736 -1.084 5.669 1.00 97.81 87 MET A O 1
ATOM 659 N N . ALA A 1 88 ? -3.634 1.000 6.515 1.00 97.56 88 ALA A N 1
ATOM 660 C CA . ALA A 1 88 ? -4.181 0.675 7.829 1.00 97.56 88 ALA A CA 1
ATOM 661 C C . ALA A 1 88 ? -5.604 0.105 7.720 1.00 97.56 88 ALA A C 1
ATOM 663 O O . ALA A 1 88 ? -5.891 -0.970 8.244 1.00 97.56 88 ALA A O 1
ATOM 664 N N . LEU A 1 89 ? -6.459 0.763 6.935 1.00 97.38 89 LEU A N 1
ATOM 665 C CA . LEU A 1 89 ? -7.816 0.305 6.667 1.00 97.38 89 LEU A CA 1
ATOM 666 C C . LEU A 1 89 ? -7.838 -1.023 5.895 1.00 97.38 89 LEU A C 1
ATOM 668 O O . LEU A 1 89 ? -8.651 -1.898 6.177 1.00 97.38 89 LEU A O 1
ATOM 672 N N . ALA A 1 90 ? -6.932 -1.219 4.939 1.00 96.81 90 ALA A N 1
ATOM 673 C CA . ALA A 1 90 ? -6.801 -2.482 4.221 1.00 96.81 90 ALA A CA 1
ATOM 674 C C . ALA A 1 90 ? -6.471 -3.626 5.189 1.00 96.81 90 ALA A C 1
ATOM 676 O O . ALA A 1 90 ? -7.090 -4.688 5.119 1.00 96.81 90 ALA A O 1
ATOM 677 N N . ARG A 1 91 ? -5.563 -3.405 6.145 1.00 96.00 91 ARG A N 1
ATOM 678 C CA . ARG A 1 91 ? -5.288 -4.379 7.205 1.00 96.00 91 ARG A CA 1
ATOM 679 C C . ARG A 1 91 ? -6.537 -4.691 8.035 1.00 96.00 91 ARG A C 1
ATOM 681 O O . ARG A 1 91 ? -6.813 -5.870 8.252 1.00 96.00 91 ARG A O 1
ATOM 688 N N . ASP A 1 92 ? -7.280 -3.671 8.465 1.00 95.38 92 ASP A N 1
ATOM 689 C CA . ASP A 1 92 ? -8.530 -3.858 9.221 1.00 95.38 92 ASP A CA 1
ATOM 690 C C . ASP A 1 92 ? -9.527 -4.756 8.461 1.00 95.38 92 ASP A C 1
ATOM 692 O O . ASP A 1 92 ? -10.270 -5.523 9.065 1.00 95.38 92 ASP A O 1
ATOM 696 N N . ASN A 1 93 ? -9.475 -4.730 7.125 1.00 94.88 93 ASN A N 1
ATOM 697 C CA . ASN A 1 93 ? -10.326 -5.509 6.222 1.00 94.88 93 ASN A CA 1
ATOM 698 C C . ASN A 1 93 ? -9.661 -6.792 5.685 1.00 94.88 93 ASN A C 1
ATOM 700 O O . ASN A 1 93 ? -10.097 -7.354 4.679 1.00 94.88 93 ASN A O 1
ATOM 704 N N . GLY A 1 94 ? -8.599 -7.267 6.340 1.00 94.06 94 GLY A N 1
ATOM 705 C CA . GLY A 1 94 ? -7.996 -8.569 6.061 1.00 94.06 94 GLY A CA 1
ATOM 706 C C . GLY A 1 94 ? -7.048 -8.613 4.865 1.00 94.06 94 GLY A C 1
ATOM 707 O O . GLY A 1 94 ? -6.753 -9.706 4.385 1.00 94.06 94 GLY A O 1
ATOM 708 N N . PHE A 1 95 ? -6.545 -7.472 4.379 1.00 96.56 95 PHE A N 1
ATOM 709 C CA . PHE A 1 95 ? -5.442 -7.476 3.417 1.00 96.56 95 PHE A CA 1
ATOM 710 C C . PHE A 1 95 ? -4.170 -8.016 4.083 1.00 96.56 95 PHE A C 1
ATOM 712 O O . PHE A 1 95 ? -3.675 -7.490 5.085 1.00 96.56 95 PHE A O 1
ATOM 719 N N . GLN A 1 96 ? -3.641 -9.088 3.501 1.00 97.62 96 GLN A N 1
ATOM 720 C CA . GLN A 1 96 ? -2.568 -9.899 4.083 1.00 97.62 96 GLN A CA 1
ATOM 721 C C . GLN A 1 96 ? -1.192 -9.463 3.576 1.00 97.62 96 GLN A C 1
ATOM 723 O O . GLN A 1 96 ? -0.188 -9.641 4.266 1.00 97.62 96 GLN A O 1
ATOM 728 N N . LEU A 1 97 ? -1.154 -8.860 2.385 1.00 98.62 97 LEU A N 1
ATOM 729 C CA . LEU A 1 97 ? 0.050 -8.345 1.752 1.00 98.62 97 LEU A CA 1
ATOM 730 C C . LEU A 1 97 ? -0.170 -6.898 1.307 1.00 98.62 97 LEU A C 1
ATOM 732 O O . LEU A 1 97 ? -1.158 -6.563 0.655 1.00 98.62 97 LEU A O 1
ATOM 736 N N . VAL A 1 98 ? 0.787 -6.038 1.625 1.00 98.62 98 VAL A N 1
ATOM 737 C CA . VAL A 1 98 ? 0.858 -4.671 1.124 1.00 98.62 98 VAL A CA 1
ATOM 738 C C . VAL A 1 98 ? 2.230 -4.444 0.507 1.00 98.62 98 VAL A C 1
ATOM 740 O O . VAL A 1 98 ? 3.248 -4.723 1.134 1.00 98.62 98 VAL A O 1
ATOM 743 N N . ILE A 1 99 ? 2.277 -3.937 -0.722 1.00 98.62 99 ILE A N 1
ATOM 744 C CA . ILE A 1 99 ? 3.515 -3.628 -1.442 1.00 98.62 99 ILE A CA 1
ATOM 745 C C . ILE A 1 99 ? 3.538 -2.137 -1.753 1.00 98.62 99 ILE A C 1
ATOM 747 O O . ILE A 1 99 ? 2.690 -1.642 -2.484 1.00 98.62 99 ILE A O 1
ATOM 751 N N . VAL A 1 100 ? 4.544 -1.428 -1.259 1.00 97.88 100 VAL A N 1
ATOM 752 C CA . VAL A 1 100 ? 4.792 -0.022 -1.577 1.00 97.88 100 VAL A CA 1
ATOM 753 C C . VAL A 1 100 ? 5.975 0.060 -2.532 1.00 97.88 100 VAL A C 1
ATOM 755 O O . VAL A 1 100 ? 7.126 -0.197 -2.161 1.00 97.88 100 VAL A O 1
ATOM 758 N N . VAL A 1 101 ? 5.682 0.416 -3.778 1.00 95.69 101 VAL A N 1
ATOM 759 C CA . VAL A 1 101 ? 6.672 0.754 -4.796 1.00 95.69 101 VAL A CA 1
ATOM 760 C C . VAL A 1 101 ? 7.058 2.215 -4.579 1.00 95.69 101 VAL A C 1
ATOM 762 O O . VAL A 1 101 ? 6.320 3.120 -4.944 1.00 95.69 101 VAL A O 1
ATOM 765 N N . ALA A 1 102 ? 8.198 2.432 -3.930 1.00 90.88 102 ALA A N 1
ATOM 766 C CA . ALA A 1 102 ? 8.745 3.758 -3.656 1.00 90.88 102 ALA A CA 1
ATOM 767 C C . ALA A 1 102 ? 9.569 4.275 -4.846 1.00 90.88 102 ALA A C 1
ATOM 769 O O . ALA A 1 102 ? 9.868 3.519 -5.766 1.00 90.88 102 ALA A O 1
ATOM 770 N N . GLY A 1 103 ? 10.022 5.530 -4.799 1.00 85.81 103 GLY A N 1
ATOM 771 C CA . GLY A 1 103 ? 10.773 6.174 -5.884 1.00 85.81 103 GLY A CA 1
ATOM 772 C C . GLY A 1 103 ? 12.045 5.450 -6.376 1.00 85.81 103 GLY A C 1
ATOM 773 O O . GLY A 1 103 ? 12.467 4.398 -5.895 1.00 85.81 103 GLY A O 1
ATOM 774 N N . ILE A 1 104 ? 12.706 6.035 -7.375 1.00 87.00 104 ILE A N 1
ATOM 775 C CA . ILE A 1 104 ? 13.791 5.387 -8.146 1.00 87.00 104 ILE A CA 1
ATOM 776 C C . ILE A 1 104 ? 15.151 5.294 -7.431 1.00 87.00 104 ILE A C 1
ATOM 778 O O . ILE A 1 104 ? 16.088 4.697 -7.968 1.00 87.00 104 ILE A O 1
ATOM 782 N N . SER A 1 105 ? 15.297 5.917 -6.260 1.00 88.94 105 SER A N 1
ATOM 783 C CA . SER A 1 105 ? 16.577 6.067 -5.562 1.00 88.94 105 SER A CA 1
ATOM 784 C C . SER A 1 105 ? 16.532 5.508 -4.140 1.00 88.94 105 SER A C 1
ATOM 786 O O . SER A 1 105 ? 15.481 5.465 -3.499 1.00 88.94 105 SER A O 1
ATOM 788 N N . LYS A 1 106 ? 17.697 5.102 -3.614 1.00 93.06 106 LYS A N 1
ATOM 789 C CA . LYS A 1 106 ? 17.812 4.606 -2.233 1.00 93.06 106 LYS A CA 1
ATOM 790 C C . LYS A 1 106 ? 17.349 5.641 -1.195 1.00 93.06 106 LYS A C 1
ATOM 792 O O . LYS A 1 106 ? 16.648 5.235 -0.275 1.00 93.06 106 LYS A O 1
ATOM 797 N N . PRO A 1 107 ? 17.678 6.947 -1.318 1.00 93.62 107 PRO A N 1
ATOM 798 C CA . PRO A 1 107 ? 17.144 7.958 -0.407 1.00 93.62 107 PRO A CA 1
ATOM 799 C C . PRO A 1 107 ? 15.613 8.025 -0.397 1.00 93.62 107 PRO A C 1
ATOM 801 O O . PRO A 1 107 ? 15.036 8.068 0.686 1.00 93.62 107 PRO A O 1
ATOM 804 N N . LEU A 1 108 ? 14.961 7.972 -1.567 1.00 89.88 108 LEU A N 1
ATOM 805 C CA . LEU A 1 108 ? 13.494 7.983 -1.660 1.00 89.88 108 LEU A CA 1
ATOM 806 C C . LEU A 1 108 ? 12.890 6.741 -0.998 1.00 89.88 108 LEU A C 1
ATOM 808 O O . LEU A 1 108 ? 12.006 6.861 -0.156 1.00 89.88 108 LEU A O 1
ATOM 812 N N . LEU A 1 109 ? 13.434 5.553 -1.282 1.00 94.12 109 LEU A N 1
ATOM 813 C CA . LEU A 1 109 ? 13.006 4.322 -0.615 1.00 94.12 109 LEU A CA 1
ATOM 814 C C . LEU A 1 109 ? 13.173 4.398 0.908 1.00 94.12 109 LEU A C 1
ATOM 816 O O . LEU A 1 109 ? 12.259 4.022 1.643 1.00 94.12 109 LEU A O 1
ATOM 820 N N . ASN A 1 110 ? 14.335 4.847 1.387 1.00 95.38 110 ASN A N 1
ATOM 821 C CA . ASN A 1 110 ? 14.615 4.954 2.817 1.00 95.38 110 ASN A CA 1
ATOM 822 C C . ASN A 1 110 ? 13.649 5.938 3.483 1.00 95.38 110 ASN A C 1
ATOM 824 O O . ASN A 1 110 ? 13.144 5.658 4.567 1.00 95.38 110 ASN A O 1
ATOM 828 N N . GLN A 1 111 ? 13.351 7.058 2.820 1.00 93.19 111 GLN A N 1
ATOM 829 C CA . GLN A 1 111 ? 12.393 8.043 3.305 1.00 93.19 111 GLN A CA 1
ATOM 830 C C . GLN A 1 111 ? 10.978 7.457 3.409 1.00 93.19 111 GLN A C 1
ATOM 832 O O . GLN A 1 111 ? 10.365 7.571 4.474 1.00 93.19 111 GLN A O 1
ATOM 837 N N . SER A 1 112 ? 10.467 6.813 2.353 1.00 92.88 112 SER A N 1
ATOM 838 C CA . SER A 1 112 ? 9.131 6.199 2.368 1.00 92.88 112 SER A CA 1
ATOM 839 C C . SER A 1 112 ? 9.055 5.058 3.389 1.00 92.88 112 SER A C 1
ATOM 841 O O . SER A 1 112 ? 8.108 4.988 4.168 1.00 92.88 112 SER A O 1
ATOM 843 N N . THR A 1 113 ? 10.096 4.224 3.481 1.00 96.38 113 THR A N 1
ATOM 844 C CA . THR A 1 113 ? 10.164 3.118 4.451 1.00 96.38 113 THR A CA 1
ATOM 845 C C . THR A 1 113 ? 10.178 3.628 5.891 1.00 96.38 113 THR A C 1
ATOM 847 O O . THR A 1 113 ? 9.380 3.170 6.703 1.00 96.38 113 THR A O 1
ATOM 850 N N . GLN A 1 114 ? 11.033 4.602 6.226 1.00 95.75 114 GLN A N 1
ATOM 851 C CA . GLN A 1 114 ? 11.103 5.147 7.586 1.00 95.75 114 GLN A CA 1
ATOM 852 C C . GLN A 1 114 ? 9.793 5.823 7.995 1.00 95.75 114 GLN A C 1
ATOM 854 O O . GLN A 1 114 ? 9.377 5.761 9.152 1.00 95.75 114 GLN A O 1
ATOM 859 N N . ARG A 1 115 ? 9.129 6.473 7.036 1.00 93.75 115 ARG A N 1
ATOM 860 C CA . ARG A 1 115 ? 7.826 7.085 7.263 1.00 93.75 115 ARG A CA 1
ATOM 861 C C . ARG A 1 115 ? 6.783 6.029 7.614 1.00 93.75 115 ARG A C 1
ATOM 863 O O . ARG A 1 115 ? 6.144 6.177 8.646 1.00 93.75 115 ARG A O 1
ATOM 870 N N . LEU A 1 116 ? 6.689 4.955 6.833 1.00 95.44 116 LEU A N 1
ATOM 871 C CA . LEU A 1 116 ? 5.776 3.841 7.097 1.00 95.44 116 LEU A CA 1
ATOM 872 C C . LEU A 1 116 ? 6.057 3.153 8.436 1.00 95.44 116 LEU A C 1
ATOM 874 O O . LEU A 1 116 ? 5.118 2.894 9.178 1.00 95.44 116 LEU A O 1
ATOM 878 N N . ARG A 1 117 ? 7.332 2.930 8.789 1.00 95.50 117 ARG A N 1
ATOM 879 C CA . ARG A 1 117 ? 7.710 2.355 10.094 1.00 95.50 117 ARG A CA 1
ATOM 880 C C . ARG A 1 117 ? 7.136 3.153 11.261 1.00 95.50 117 ARG A C 1
ATOM 882 O O . ARG A 1 117 ? 6.542 2.578 12.163 1.00 95.50 117 ARG A O 1
ATOM 889 N N . ARG A 1 118 ? 7.258 4.481 11.206 1.00 93.88 118 ARG A N 1
ATOM 890 C CA . ARG A 1 118 ? 6.712 5.396 12.220 1.00 93.88 118 ARG A CA 1
ATOM 891 C C . ARG A 1 118 ? 5.186 5.492 12.170 1.00 93.88 118 ARG A C 1
ATOM 893 O O . ARG A 1 118 ? 4.533 5.562 13.208 1.00 93.88 118 ARG A O 1
ATOM 900 N N . ASP A 1 119 ? 4.615 5.571 10.973 1.00 93.81 119 ASP A N 1
ATOM 901 C CA . ASP A 1 119 ? 3.175 5.759 10.797 1.00 93.81 119 ASP A CA 1
ATOM 902 C C . ASP A 1 119 ? 2.401 4.518 11.256 1.00 93.81 119 ASP A C 1
ATOM 904 O O . ASP A 1 119 ? 1.367 4.677 11.892 1.00 93.81 119 ASP A O 1
ATOM 908 N N . LEU A 1 120 ? 2.951 3.320 11.044 1.00 94.75 120 LEU A N 1
ATOM 909 C CA . LEU A 1 120 ? 2.352 2.024 11.390 1.00 94.75 120 LEU A CA 1
ATOM 910 C C . LEU A 1 120 ? 2.945 1.387 12.661 1.00 94.75 120 LEU A C 1
ATOM 912 O O . LEU A 1 120 ? 2.719 0.209 12.917 1.00 94.75 120 LEU A O 1
ATOM 916 N N . ARG A 1 121 ? 3.728 2.147 13.445 1.00 93.94 121 ARG A N 1
ATOM 917 C CA . ARG A 1 121 ? 4.303 1.713 14.739 1.00 93.94 121 ARG A CA 1
ATOM 918 C C . ARG A 1 121 ? 5.091 0.393 14.665 1.00 93.94 121 ARG A C 1
ATOM 920 O O . ARG A 1 121 ? 5.097 -0.386 15.609 1.00 93.94 121 ARG A O 1
ATOM 927 N N . ILE A 1 122 ? 5.767 0.143 13.542 1.00 93.44 122 ILE A N 1
ATOM 928 C CA . ILE A 1 122 ? 6.462 -1.130 13.268 1.00 93.44 122 ILE A CA 1
ATOM 929 C C . ILE A 1 122 ? 7.639 -1.354 14.230 1.00 93.44 122 ILE A C 1
ATOM 931 O O . ILE A 1 122 ? 7.968 -2.493 14.543 1.00 93.44 122 ILE A O 1
ATOM 935 N N . ASP A 1 123 ? 8.270 -0.269 14.684 1.00 89.50 123 ASP A N 1
ATOM 936 C CA . ASP A 1 123 ? 9.450 -0.304 15.561 1.00 89.50 123 ASP A CA 1
ATOM 937 C C . ASP A 1 123 ? 9.128 0.010 17.028 1.00 89.50 123 ASP A C 1
ATOM 939 O O . ASP A 1 123 ? 10.040 0.131 17.849 1.00 89.50 123 ASP A O 1
ATOM 943 N N . ASP A 1 124 ? 7.853 0.196 17.363 1.00 90.44 124 ASP A N 1
ATOM 944 C CA . ASP A 1 124 ? 7.450 0.522 18.725 1.00 90.44 124 ASP A CA 1
ATOM 945 C C . ASP A 1 124 ? 7.644 -0.714 19.615 1.00 90.44 124 ASP A C 1
ATOM 947 O O . ASP A 1 124 ? 7.100 -1.779 19.331 1.00 90.44 124 ASP A O 1
ATOM 951 N N . VAL A 1 125 ? 8.396 -0.567 20.711 1.00 83.62 125 VAL A N 1
ATOM 952 C CA . VAL A 1 125 ? 8.721 -1.673 21.636 1.00 83.62 125 VAL A CA 1
ATOM 953 C C . VAL A 1 125 ? 7.459 -2.315 22.219 1.00 83.62 125 VAL A C 1
ATOM 955 O O . VAL A 1 125 ? 7.352 -3.536 22.249 1.00 83.62 125 VAL A O 1
ATOM 958 N N . ASP A 1 126 ? 6.487 -1.484 22.596 1.00 82.94 126 ASP A N 1
ATOM 959 C CA . ASP A 1 126 ? 5.160 -1.895 23.076 1.00 82.94 126 ASP A CA 1
ATOM 960 C C . ASP A 1 126 ? 4.088 -1.699 21.983 1.00 82.94 126 ASP A C 1
ATOM 962 O O . ASP A 1 126 ? 2.911 -1.438 22.247 1.00 82.94 126 ASP A O 1
ATOM 966 N N . GLY A 1 127 ? 4.522 -1.710 20.720 1.00 76.31 127 GLY A N 1
ATOM 967 C CA . GLY A 1 127 ? 3.667 -1.581 19.552 1.00 76.31 127 GLY A CA 1
ATOM 968 C C . GLY A 1 127 ? 2.884 -2.858 19.267 1.00 76.31 127 GLY A C 1
ATOM 969 O O . GLY A 1 127 ? 3.329 -3.959 19.596 1.00 76.31 127 GLY A O 1
ATOM 970 N N . PRO A 1 128 ? 1.720 -2.748 18.613 1.00 81.44 128 PRO A N 1
ATOM 971 C CA . PRO A 1 128 ? 1.002 -3.929 18.182 1.00 81.44 128 PRO A CA 1
ATOM 972 C C . PRO A 1 128 ? 1.799 -4.616 17.054 1.00 81.44 128 PRO A C 1
ATOM 974 O O . PRO A 1 128 ? 2.243 -3.962 16.110 1.00 81.44 128 PRO A O 1
ATOM 977 N N . LEU A 1 129 ? 1.964 -5.944 17.112 1.00 88.62 129 LEU A N 1
ATOM 978 C CA . LEU A 1 129 ? 2.738 -6.742 16.138 1.00 88.62 129 LEU A CA 1
ATOM 979 C C . LEU A 1 129 ? 1.979 -6.969 14.815 1.00 88.62 129 LEU A C 1
ATOM 981 O O . LEU A 1 129 ? 1.953 -8.054 14.239 1.00 88.62 129 LEU A O 1
ATOM 985 N N . ARG A 1 130 ? 1.335 -5.909 14.332 1.00 93.56 130 ARG A N 1
ATOM 986 C CA . ARG A 1 130 ? 0.403 -5.887 13.205 1.00 93.56 130 ARG A CA 1
ATOM 987 C C . ARG A 1 130 ? 1.092 -5.980 11.846 1.00 93.56 130 ARG A C 1
ATOM 989 O O . ARG A 1 130 ? 0.455 -6.359 10.869 1.00 93.56 130 ARG A O 1
ATOM 996 N N . TRP A 1 131 ? 2.381 -5.670 11.761 1.00 96.94 131 TRP A N 1
ATOM 997 C CA . TRP A 1 131 ? 3.095 -5.556 10.491 1.00 96.94 131 TRP A CA 1
ATOM 998 C C . TRP A 1 131 ? 4.431 -6.291 10.526 1.00 96.94 131 TRP A C 1
ATOM 1000 O O . TRP A 1 131 ? 5.217 -6.122 11.454 1.00 96.94 131 TRP A O 1
ATOM 1010 N N . LYS A 1 132 ? 4.735 -7.050 9.468 1.00 97.38 132 LYS A N 1
ATOM 1011 C CA . LYS A 1 132 ? 6.083 -7.584 9.217 1.00 97.38 132 LYS A CA 1
ATOM 1012 C C . LYS A 1 132 ? 6.659 -6.935 7.963 1.00 97.38 132 LYS A C 1
ATOM 1014 O O . LYS A 1 132 ? 6.203 -7.205 6.853 1.00 97.38 132 LYS A O 1
ATOM 1019 N N . LEU A 1 133 ? 7.638 -6.051 8.156 1.00 97.88 133 LEU A N 1
ATOM 1020 C CA . LEU A 1 133 ? 8.232 -5.234 7.097 1.00 97.88 133 LEU A CA 1
ATOM 1021 C C . LEU A 1 133 ? 9.432 -5.919 6.426 1.00 97.88 133 LEU A C 1
ATOM 1023 O O . LEU A 1 133 ? 10.381 -6.327 7.093 1.00 97.88 133 LEU A O 1
ATOM 1027 N N . TYR A 1 134 ? 9.441 -5.917 5.095 1.00 98.38 134 TYR A N 1
ATOM 1028 C CA . TYR A 1 134 ? 10.537 -6.375 4.247 1.00 98.38 134 TYR A CA 1
ATOM 1029 C C . TYR A 1 134 ? 10.927 -5.280 3.248 1.00 98.38 134 TYR A C 1
ATOM 1031 O O . TYR A 1 134 ? 10.129 -4.878 2.404 1.00 98.38 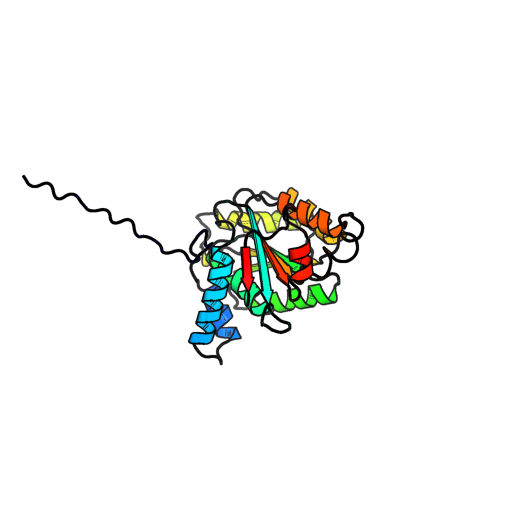134 TYR A O 1
ATOM 1039 N N . THR A 1 135 ? 12.173 -4.807 3.298 1.00 97.94 135 THR A N 1
ATOM 1040 C CA . THR A 1 135 ? 12.672 -3.764 2.385 1.00 97.94 135 THR A CA 1
ATOM 1041 C C . THR A 1 135 ? 13.559 -4.369 1.302 1.00 97.94 135 THR A C 1
ATOM 1043 O O . THR A 1 135 ? 14.561 -5.010 1.609 1.00 97.94 135 THR A O 1
ATOM 1046 N N . ASN A 1 136 ? 13.212 -4.143 0.029 1.00 97.94 136 ASN A N 1
ATOM 1047 C CA . ASN A 1 136 ? 13.843 -4.754 -1.148 1.00 97.94 136 ASN A CA 1
ATOM 1048 C C . ASN A 1 136 ? 14.107 -6.268 -0.987 1.00 97.94 136 ASN A C 1
ATOM 1050 O O . ASN A 1 136 ? 15.241 -6.706 -1.218 1.00 97.94 136 ASN A O 1
ATOM 1054 N N . PRO A 1 137 ? 13.113 -7.079 -0.577 1.00 98.06 137 PRO A N 1
ATOM 1055 C CA . PRO A 1 137 ? 13.346 -8.502 -0.400 1.00 98.06 137 PRO A CA 1
ATOM 1056 C C . PRO A 1 137 ? 13.743 -9.152 -1.731 1.00 98.06 137 PRO A C 1
ATOM 1058 O O . PRO A 1 137 ? 13.253 -8.797 -2.804 1.00 98.06 137 PRO A O 1
ATOM 1061 N N . THR A 1 138 ? 14.655 -10.114 -1.646 1.00 97.31 138 THR A N 1
ATOM 1062 C CA . THR A 1 138 ? 15.059 -10.976 -2.759 1.00 97.31 138 THR A CA 1
ATOM 1063 C C . THR A 1 138 ? 14.491 -12.373 -2.566 1.00 97.31 138 THR A C 1
ATOM 1065 O O . THR A 1 138 ? 14.140 -12.752 -1.446 1.00 97.31 138 THR A O 1
ATOM 1068 N N . ASP A 1 139 ? 14.437 -13.158 -3.639 1.00 97.50 139 ASP A N 1
ATOM 1069 C CA . ASP A 1 139 ? 14.142 -14.581 -3.518 1.00 97.50 139 ASP A CA 1
ATOM 1070 C C . ASP A 1 139 ? 15.302 -15.309 -2.828 1.00 97.50 139 ASP A C 1
ATOM 1072 O O . ASP A 1 139 ? 16.391 -15.472 -3.378 1.00 97.50 139 ASP A O 1
ATOM 1076 N N . ASN A 1 140 ? 15.067 -15.697 -1.580 1.00 97.56 140 ASN A N 1
ATOM 1077 C CA . ASN A 1 140 ? 15.910 -16.597 -0.814 1.00 97.56 140 ASN A CA 1
ATOM 1078 C C . ASN A 1 140 ? 15.026 -17.401 0.145 1.00 97.56 140 ASN A C 1
ATOM 1080 O O . ASN A 1 140 ? 13.900 -17.010 0.453 1.00 97.56 140 ASN A O 1
ATOM 1084 N N . GLU A 1 141 ? 15.553 -18.525 0.622 1.00 97.38 141 GLU A N 1
ATOM 1085 C CA . GLU A 1 141 ? 14.823 -19.467 1.473 1.00 97.38 141 GLU A CA 1
ATOM 1086 C C . GLU A 1 141 ? 14.241 -18.816 2.739 1.00 97.38 141 GLU A C 1
ATOM 1088 O O . GLU A 1 141 ? 13.093 -19.077 3.089 1.00 97.38 141 GLU A O 1
ATOM 1093 N N . ASN A 1 142 ? 14.988 -17.917 3.388 1.00 97.50 142 ASN A N 1
ATOM 1094 C CA . ASN A 1 142 ? 14.526 -17.244 4.604 1.00 97.50 142 ASN A CA 1
ATOM 1095 C C . ASN A 1 142 ? 13.350 -16.304 4.316 1.00 97.50 142 ASN A C 1
ATOM 1097 O O . ASN A 1 142 ? 12.345 -16.343 5.024 1.00 97.50 142 ASN A O 1
ATOM 1101 N N . ASN A 1 143 ? 13.449 -15.486 3.264 1.00 97.94 143 ASN A N 1
ATOM 1102 C CA . ASN A 1 143 ? 12.362 -14.600 2.851 1.00 97.94 143 ASN A CA 1
ATOM 1103 C C . ASN A 1 143 ? 11.119 -15.402 2.460 1.00 97.94 143 ASN A C 1
ATOM 1105 O O . ASN A 1 143 ? 10.036 -15.085 2.946 1.00 97.94 143 ASN A O 1
ATOM 1109 N N . ARG A 1 144 ? 11.271 -16.458 1.646 1.00 98.38 144 ARG A N 1
ATOM 1110 C CA . ARG A 1 144 ? 10.150 -17.324 1.252 1.00 98.38 144 ARG A CA 1
ATOM 1111 C C . ARG A 1 144 ? 9.463 -17.924 2.471 1.00 98.38 144 ARG A C 1
ATOM 1113 O O . ARG A 1 144 ? 8.263 -17.741 2.635 1.00 98.38 144 ARG A O 1
ATOM 1120 N N . ARG A 1 145 ? 10.226 -18.554 3.366 1.00 98.31 145 ARG A N 1
ATOM 1121 C CA . ARG A 1 145 ? 9.690 -19.181 4.579 1.00 98.31 145 ARG A CA 1
ATOM 1122 C C . ARG A 1 145 ? 8.966 -18.185 5.480 1.00 98.31 145 ARG A C 1
ATOM 1124 O O . ARG A 1 145 ? 7.831 -18.435 5.865 1.00 98.31 145 ARG A O 1
ATOM 1131 N N . HIS A 1 146 ? 9.598 -17.061 5.818 1.00 98.25 146 HIS A N 1
ATOM 1132 C CA . HIS A 1 146 ? 9.021 -16.110 6.773 1.00 98.25 146 HIS A CA 1
ATOM 1133 C C . HIS A 1 146 ? 7.794 -15.381 6.212 1.00 98.25 146 HIS A C 1
ATOM 1135 O O . HIS A 1 146 ? 6.819 -15.184 6.940 1.00 98.25 146 HIS A O 1
ATOM 1141 N N . ILE A 1 147 ? 7.823 -14.996 4.931 1.00 98.50 147 ILE A N 1
ATOM 1142 C CA . ILE A 1 147 ? 6.675 -14.357 4.280 1.00 98.50 147 ILE A CA 1
ATOM 1143 C C . ILE A 1 147 ? 5.530 -15.364 4.161 1.00 98.50 147 ILE A C 1
ATOM 1145 O O . ILE A 1 147 ? 4.422 -15.055 4.586 1.00 98.50 147 ILE A O 1
ATOM 1149 N N . GLN A 1 148 ? 5.797 -16.579 3.668 1.00 98.38 148 GLN A N 1
ATOM 1150 C CA . GLN A 1 148 ? 4.769 -17.607 3.512 1.00 98.38 148 GLN A CA 1
ATOM 1151 C C . GLN A 1 148 ? 4.112 -17.974 4.846 1.00 98.38 148 GLN A C 1
ATOM 1153 O O . GLN A 1 148 ? 2.888 -18.038 4.899 1.00 98.38 148 GLN A O 1
ATOM 1158 N N . GLN A 1 149 ? 4.899 -18.155 5.913 1.00 97.50 149 GLN A N 1
ATOM 1159 C CA . GLN A 1 149 ? 4.366 -18.432 7.250 1.00 97.50 149 GLN A CA 1
ATOM 1160 C C . GLN A 1 149 ? 3.426 -17.313 7.706 1.00 97.50 149 GLN A C 1
ATOM 1162 O O . GLN A 1 149 ? 2.301 -17.571 8.102 1.00 97.50 149 GLN A O 1
ATOM 1167 N N . THR A 1 150 ? 3.849 -16.055 7.559 1.00 97.88 150 THR A N 1
ATOM 1168 C CA . THR A 1 150 ? 3.031 -14.900 7.962 1.00 97.88 150 THR A CA 1
ATOM 1169 C C . THR A 1 150 ? 1.707 -14.832 7.198 1.00 97.88 150 THR A C 1
ATOM 1171 O O . THR A 1 150 ? 0.684 -14.466 7.766 1.00 97.88 150 THR A O 1
ATOM 1174 N N . LEU A 1 151 ? 1.704 -15.194 5.912 1.00 97.56 151 LEU A N 1
ATOM 1175 C CA . LEU A 1 151 ? 0.475 -15.281 5.120 1.00 97.56 151 LEU A CA 1
ATOM 1176 C C . LEU A 1 151 ? -0.406 -16.468 5.549 1.00 97.56 151 LEU A C 1
ATOM 1178 O O . LEU A 1 151 ? -1.629 -16.361 5.526 1.00 97.56 151 LEU A O 1
ATOM 1182 N N . GLN A 1 152 ? 0.194 -17.590 5.953 1.00 96.50 152 GLN A N 1
ATOM 1183 C CA . GLN A 1 152 ? -0.525 -18.774 6.436 1.00 96.50 152 GLN A CA 1
ATOM 1184 C C . GLN A 1 152 ? -1.190 -18.545 7.796 1.00 96.50 152 GLN A C 1
ATOM 1186 O O . GLN A 1 152 ? -2.309 -19.018 7.981 1.00 96.50 152 GLN A O 1
ATOM 1191 N N . ASP A 1 153 ? -0.583 -17.748 8.682 1.00 96.19 153 ASP A N 1
ATOM 1192 C CA . ASP A 1 153 ? -1.154 -17.377 9.988 1.00 96.19 153 ASP A CA 1
ATOM 1193 C C . ASP A 1 153 ? -2.561 -16.747 9.846 1.00 96.19 153 ASP A C 1
ATOM 1195 O O . ASP A 1 153 ? -3.411 -16.881 10.722 1.00 96.19 153 ASP A O 1
ATOM 1199 N N . TRP A 1 154 ? -2.864 -16.099 8.710 1.00 95.00 154 TRP A N 1
ATOM 1200 C CA . TRP A 1 154 ? -4.203 -15.556 8.435 1.00 95.00 154 TRP A CA 1
ATOM 1201 C C . TRP A 1 154 ? -5.283 -16.610 8.192 1.00 95.00 154 TRP A C 1
ATOM 1203 O O . TRP A 1 154 ? -6.470 -16.319 8.358 1.00 95.00 154 TRP A O 1
ATOM 1213 N N . ARG A 1 155 ? -4.883 -17.807 7.761 1.00 92.00 155 ARG A N 1
ATOM 1214 C CA . ARG A 1 155 ? -5.769 -18.947 7.487 1.00 92.00 155 ARG A CA 1
ATOM 1215 C C . ARG A 1 155 ? -5.845 -19.912 8.659 1.00 92.00 155 ARG A C 1
ATOM 1217 O O . ARG A 1 155 ? -6.718 -20.775 8.657 1.00 92.00 155 ARG A O 1
ATOM 1224 N N . ASP A 1 156 ? -4.940 -19.772 9.617 1.00 93.81 156 ASP A N 1
ATOM 1225 C CA . ASP A 1 156 ? -4.875 -20.619 10.791 1.00 93.81 156 ASP A CA 1
ATOM 1226 C C . ASP A 1 156 ? -5.964 -20.203 11.804 1.00 93.81 156 ASP A C 1
ATOM 1228 O O . ASP A 1 156 ? -5.958 -19.060 12.283 1.00 93.81 156 ASP A O 1
ATOM 1232 N N . PRO A 1 157 ? -6.946 -21.077 12.104 1.00 93.38 157 PRO A N 1
ATOM 1233 C CA . PRO A 1 157 ? -7.978 -20.787 13.095 1.00 93.38 157 PRO A CA 1
ATOM 1234 C C . PRO A 1 157 ? -7.426 -20.678 14.522 1.00 93.38 157 PRO A C 1
ATOM 1236 O O . PRO A 1 157 ? -8.083 -20.052 15.354 1.00 93.38 157 PRO A O 1
ATOM 1239 N N . ASP A 1 158 ? -6.243 -21.234 14.795 1.00 94.69 158 ASP A N 1
ATOM 1240 C CA . ASP A 1 158 ? -5.616 -21.216 16.118 1.00 94.69 158 ASP A CA 1
ATOM 1241 C C . ASP A 1 158 ? -4.850 -19.907 16.380 1.00 94.69 158 ASP A C 1
ATOM 1243 O O . ASP A 1 158 ? -4.533 -19.591 17.528 1.00 94.69 158 ASP A O 1
ATOM 1247 N N . VAL A 1 159 ? -4.594 -19.103 15.340 1.00 91.31 159 VAL A N 1
ATOM 1248 C CA . VAL A 1 159 ? -3.971 -17.778 15.467 1.00 91.31 159 VAL A CA 1
ATOM 1249 C C . VAL A 1 159 ? -5.046 -16.709 15.649 1.00 91.31 159 VAL A C 1
ATOM 1251 O O . VAL A 1 159 ? -5.875 -16.470 14.760 1.00 91.31 159 VAL A O 1
ATOM 1254 N N . ALA A 1 160 ? -5.003 -16.008 16.786 1.00 88.69 160 ALA A N 1
ATOM 1255 C CA . ALA A 1 160 ? -5.941 -14.936 17.094 1.00 88.69 160 ALA A CA 1
ATOM 1256 C C . ALA A 1 160 ? -5.848 -13.791 16.072 1.00 88.69 160 ALA A C 1
ATOM 1258 O O . ALA A 1 160 ? -4.770 -13.436 15.597 1.00 88.69 160 ALA A O 1
ATOM 1259 N N . GLN A 1 161 ? -6.976 -13.140 15.765 1.00 83.94 161 GLN A N 1
ATOM 1260 C CA . GLN A 1 161 ? -7.015 -12.065 14.763 1.00 83.94 161 GLN A CA 1
ATOM 1261 C C . GLN A 1 161 ? -6.038 -10.917 15.074 1.00 83.94 161 GLN A C 1
ATOM 1263 O O . GLN A 1 161 ? -5.425 -10.364 14.162 1.00 83.94 161 GLN A O 1
ATOM 1268 N N . SER A 1 162 ? -5.852 -10.595 16.355 1.00 83.19 162 SER A N 1
ATOM 1269 C CA . SER A 1 162 ? -4.902 -9.583 16.829 1.00 83.19 162 SER A CA 1
ATOM 1270 C C . SER A 1 162 ? -3.433 -9.952 16.594 1.00 83.19 162 SER A C 1
ATOM 1272 O O . SER A 1 162 ? -2.594 -9.057 16.523 1.00 83.19 162 SER A O 1
ATOM 1274 N N . GLU A 1 163 ? -3.119 -11.242 16.456 1.00 86.25 163 GLU A N 1
ATOM 1275 C CA . GLU A 1 163 ? -1.761 -11.773 16.268 1.00 86.25 163 GLU A CA 1
ATOM 1276 C C . GLU A 1 163 ? -1.397 -11.961 14.787 1.00 86.25 163 GLU A C 1
ATOM 1278 O O . GLU A 1 163 ? -0.224 -12.106 14.437 1.00 86.25 163 GLU A O 1
ATOM 1283 N N . ARG A 1 164 ? -2.385 -11.905 13.885 1.00 93.25 164 ARG A N 1
ATOM 1284 C CA . ARG A 1 164 ? -2.177 -12.036 12.437 1.00 93.25 164 ARG A CA 1
ATOM 1285 C C . ARG A 1 164 ? -1.503 -10.792 11.874 1.00 93.25 164 ARG A C 1
ATOM 1287 O O . ARG A 1 164 ? -2.140 -9.751 11.704 1.00 93.25 164 ARG A O 1
ATOM 1294 N N . ALA A 1 165 ? -0.221 -10.875 11.540 1.00 96.44 165 ALA A N 1
ATOM 1295 C CA . ALA A 1 165 ? 0.511 -9.751 10.961 1.00 96.44 165 ALA A CA 1
ATOM 1296 C C . ALA A 1 165 ? 0.276 -9.619 9.444 1.00 96.44 165 ALA A C 1
ATOM 1298 O O . ALA A 1 165 ? 0.258 -10.606 8.715 1.00 96.44 165 ALA A O 1
ATOM 1299 N N . THR A 1 166 ? 0.143 -8.393 8.942 1.00 98.00 166 THR A N 1
ATOM 1300 C CA . THR A 1 166 ? 0.146 -8.094 7.503 1.00 98.00 166 THR A CA 1
ATOM 1301 C C . THR A 1 166 ? 1.594 -7.977 7.029 1.00 98.00 166 THR A C 1
ATOM 1303 O O . THR A 1 166 ? 2.416 -7.293 7.647 1.00 98.00 166 THR A O 1
ATOM 1306 N N . VAL A 1 167 ? 1.930 -8.633 5.919 1.00 98.69 167 VAL A N 1
ATOM 1307 C CA . VAL A 1 167 ? 3.242 -8.488 5.282 1.00 98.69 167 VAL A CA 1
ATOM 1308 C C . VAL A 1 167 ? 3.290 -7.135 4.582 1.00 98.69 167 VAL A C 1
ATOM 1310 O O . VAL A 1 167 ? 2.490 -6.868 3.691 1.00 98.69 167 VAL A O 1
ATOM 1313 N N . LEU A 1 168 ? 4.247 -6.288 4.955 1.00 98.69 168 LEU A N 1
ATOM 1314 C CA . LEU A 1 168 ? 4.520 -5.024 4.277 1.00 98.69 168 LEU A CA 1
ATOM 1315 C C . LEU A 1 168 ? 5.837 -5.132 3.516 1.00 98.69 168 LEU A C 1
ATOM 1317 O O . LEU A 1 168 ? 6.889 -5.347 4.109 1.00 98.69 168 LEU A O 1
ATOM 1321 N N . VAL A 1 169 ? 5.806 -4.936 2.205 1.00 98.75 169 VAL A N 1
ATOM 1322 C CA . VAL A 1 169 ? 7.000 -4.864 1.363 1.00 98.75 169 VAL A CA 1
ATOM 1323 C C . VAL A 1 169 ? 7.217 -3.424 0.926 1.00 98.75 169 VAL A C 1
ATOM 1325 O O . VAL A 1 169 ? 6.324 -2.822 0.341 1.00 98.75 169 VAL A O 1
ATOM 1328 N N . THR A 1 170 ? 8.414 -2.879 1.132 1.00 98.19 170 THR A N 1
ATOM 1329 C CA . THR A 1 170 ? 8.839 -1.630 0.483 1.00 98.19 170 THR A CA 1
ATOM 1330 C C . THR A 1 170 ? 9.903 -1.938 -0.562 1.00 98.19 170 THR A C 1
ATOM 1332 O O . THR A 1 170 ? 10.897 -2.606 -0.274 1.00 98.19 170 THR A O 1
ATOM 1335 N N . VAL A 1 171 ? 9.713 -1.485 -1.800 1.00 97.50 171 VAL A N 1
ATOM 1336 C CA . VAL A 1 171 ? 10.615 -1.802 -2.917 1.00 97.50 171 VAL A CA 1
ATOM 1337 C C . VAL A 1 171 ? 10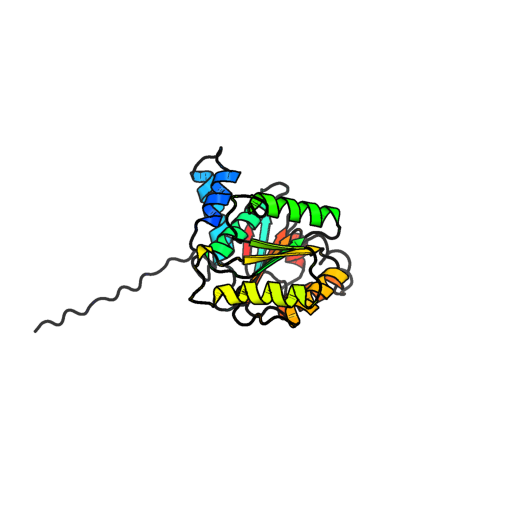.937 -0.560 -3.739 1.00 97.50 171 VAL A C 1
ATOM 1339 O O . VAL A 1 171 ? 10.076 0.277 -3.986 1.00 97.50 171 VAL A O 1
ATOM 1342 N N . MET A 1 172 ? 12.193 -0.425 -4.167 1.00 94.88 172 MET A N 1
ATOM 1343 C CA . MET A 1 172 ? 12.613 0.668 -5.050 1.00 94.88 172 MET A CA 1
ATOM 1344 C C . MET A 1 172 ? 12.051 0.461 -6.465 1.00 94.88 172 MET A C 1
ATOM 1346 O O . MET A 1 172 ? 12.186 -0.638 -7.015 1.00 94.88 172 MET A O 1
ATOM 1350 N N . LYS A 1 173 ? 11.509 1.513 -7.100 1.00 91.31 173 LYS A N 1
ATOM 1351 C CA . LYS A 1 173 ? 10.978 1.505 -8.484 1.00 91.31 173 LYS A CA 1
ATOM 1352 C C . LYS A 1 173 ? 12.083 1.453 -9.537 1.00 91.31 173 LYS A C 1
ATOM 1354 O O . LYS A 1 173 ? 12.249 2.321 -10.390 1.00 91.31 173 LYS A O 1
ATOM 1359 N N . GLN A 1 174 ? 12.882 0.400 -9.465 1.00 89.94 174 GLN A N 1
ATOM 1360 C CA . GLN A 1 174 ? 14.043 0.163 -10.300 1.00 89.94 174 GLN A CA 1
ATOM 1361 C C . GLN A 1 174 ? 14.024 -1.293 -10.766 1.00 89.94 174 GLN A C 1
ATOM 1363 O O . GLN A 1 174 ? 13.761 -2.213 -9.992 1.00 89.94 174 GLN A O 1
ATOM 1368 N N . TYR A 1 175 ? 14.302 -1.509 -12.053 1.00 89.00 175 TYR A N 1
ATOM 1369 C CA . TYR A 1 175 ? 14.062 -2.793 -12.720 1.00 89.00 175 TYR A CA 1
ATOM 1370 C C . TYR A 1 175 ? 14.725 -4.017 -12.058 1.00 89.00 175 TYR A C 1
ATOM 1372 O O . TYR A 1 175 ? 14.194 -5.117 -12.187 1.00 89.00 175 TYR A O 1
ATOM 1380 N N . ARG A 1 176 ? 15.875 -3.876 -11.375 1.00 93.94 176 ARG A N 1
ATOM 1381 C CA . ARG A 1 176 ? 16.549 -5.000 -10.694 1.00 93.94 176 ARG A CA 1
ATOM 1382 C C . ARG A 1 176 ? 15.816 -5.389 -9.418 1.00 93.94 176 ARG A C 1
ATOM 1384 O O . ARG A 1 176 ? 15.620 -6.576 -9.190 1.00 93.94 176 ARG A O 1
ATOM 1391 N N . HIS A 1 177 ? 15.398 -4.405 -8.625 1.00 96.19 177 HIS A N 1
ATOM 1392 C CA . HIS A 1 177 ? 14.660 -4.645 -7.385 1.00 96.19 177 HIS A CA 1
ATOM 1393 C C . HIS A 1 177 ? 13.259 -5.180 -7.664 1.00 96.19 177 HIS A C 1
ATOM 1395 O O . HIS A 1 177 ? 12.870 -6.181 -7.073 1.00 96.19 177 HIS A O 1
ATOM 1401 N N . LEU A 1 178 ? 12.559 -4.605 -8.646 1.00 95.75 178 LEU A N 1
ATOM 1402 C CA . LEU A 1 178 ? 11.271 -5.141 -9.082 1.00 95.75 178 LEU A CA 1
ATOM 1403 C C . LEU A 1 178 ? 11.411 -6.562 -9.639 1.00 95.75 178 LEU A C 1
ATOM 1405 O O . LEU A 1 178 ? 10.608 -7.416 -9.300 1.00 95.75 178 LEU A O 1
ATOM 1409 N N . ARG A 1 179 ? 12.459 -6.865 -10.423 1.00 97.19 179 ARG A N 1
ATOM 1410 C CA . ARG A 1 179 ? 12.715 -8.243 -10.880 1.00 97.19 179 ARG A CA 1
ATOM 1411 C C . ARG A 1 179 ? 12.916 -9.208 -9.710 1.00 97.19 179 ARG A C 1
ATOM 1413 O O . ARG A 1 179 ? 12.362 -10.297 -9.743 1.00 97.19 179 ARG A O 1
ATOM 1420 N N . ALA A 1 180 ? 13.716 -8.828 -8.715 1.00 98.25 180 ALA A N 1
ATOM 1421 C CA . ALA A 1 180 ? 13.962 -9.675 -7.551 1.00 98.25 180 ALA A CA 1
ATOM 1422 C C . ALA A 1 180 ? 12.674 -9.939 -6.757 1.00 98.25 180 ALA A C 1
ATOM 1424 O O . ALA A 1 180 ? 12.435 -11.076 -6.355 1.00 98.25 180 ALA A O 1
ATOM 1425 N N . LEU A 1 181 ? 11.830 -8.914 -6.600 1.00 98.50 181 LEU A N 1
ATOM 1426 C CA . LEU A 1 181 ? 10.522 -9.050 -5.969 1.00 98.50 181 LEU A CA 1
ATOM 1427 C C . LEU A 1 181 ? 9.583 -9.943 -6.791 1.00 98.50 181 LEU A C 1
ATOM 1429 O O . LEU A 1 181 ? 8.960 -10.828 -6.223 1.00 98.50 181 LEU A O 1
ATOM 1433 N N . VAL A 1 182 ? 9.518 -9.771 -8.116 1.00 98.50 182 VAL A N 1
ATOM 1434 C CA . VAL A 1 182 ? 8.726 -10.638 -9.010 1.00 98.50 182 VAL A CA 1
ATOM 1435 C C . VAL A 1 182 ? 9.119 -12.104 -8.839 1.00 98.50 182 VAL A C 1
ATOM 1437 O O . VAL A 1 182 ? 8.246 -12.942 -8.648 1.00 98.50 182 VAL A O 1
ATOM 1440 N N . THR A 1 183 ? 10.420 -12.416 -8.854 1.00 98.50 183 THR A N 1
ATOM 1441 C CA . THR A 1 183 ? 10.899 -13.795 -8.662 1.00 98.50 183 THR A CA 1
ATOM 1442 C C . THR A 1 183 ? 10.497 -14.354 -7.297 1.00 98.50 183 THR A C 1
ATOM 1444 O O . THR A 1 183 ? 10.071 -15.499 -7.217 1.00 98.50 183 THR A O 1
ATOM 1447 N N . LEU A 1 184 ? 10.576 -13.546 -6.236 1.00 98.69 184 LEU A N 1
ATOM 1448 C CA . LEU A 1 184 ? 10.114 -13.953 -4.909 1.00 98.69 184 LEU A CA 1
ATOM 1449 C C . LEU A 1 184 ? 8.605 -14.238 -4.901 1.00 98.69 184 LEU A C 1
ATOM 1451 O O . LEU A 1 184 ? 8.200 -15.300 -4.443 1.00 98.69 184 LEU A O 1
ATOM 1455 N N . LEU A 1 185 ? 7.786 -13.319 -5.423 1.00 98.50 185 LEU A N 1
ATOM 1456 C CA . LEU A 1 185 ? 6.323 -13.440 -5.439 1.00 98.50 185 LEU A CA 1
ATOM 1457 C C . LEU A 1 185 ? 5.850 -14.666 -6.229 1.00 98.50 185 LEU A C 1
ATOM 1459 O O . LEU A 1 185 ? 4.934 -15.349 -5.791 1.00 98.50 185 LEU A O 1
ATOM 1463 N N . GLN A 1 186 ? 6.501 -14.976 -7.353 1.00 98.12 186 GLN A N 1
ATOM 1464 C CA . GLN A 1 186 ? 6.203 -16.164 -8.166 1.00 98.12 186 GLN A CA 1
ATOM 1465 C C . GLN A 1 186 ? 6.475 -17.489 -7.438 1.00 98.12 186 GLN A C 1
ATOM 1467 O O . GLN A 1 186 ? 5.921 -18.515 -7.822 1.00 98.12 186 GLN A O 1
ATOM 1472 N N . ASN A 1 187 ? 7.317 -17.467 -6.403 1.00 98.25 187 ASN A N 1
ATOM 1473 C CA . ASN A 1 187 ? 7.676 -18.630 -5.595 1.00 98.25 187 ASN A CA 1
ATOM 1474 C C . ASN A 1 187 ? 6.927 -18.681 -4.246 1.00 98.25 187 ASN A C 1
ATOM 1476 O O . ASN A 1 187 ? 7.274 -19.501 -3.393 1.00 98.25 187 ASN A O 1
ATOM 1480 N N . LEU A 1 188 ? 5.933 -17.811 -4.040 1.00 98.12 188 LEU A N 1
ATOM 1481 C CA . LEU A 1 188 ? 5.019 -17.825 -2.895 1.00 98.12 188 LEU A CA 1
ATOM 1482 C C . LEU A 1 188 ? 3.641 -18.346 -3.328 1.00 98.12 188 LEU A C 1
ATOM 1484 O O . LEU A 1 188 ? 3.201 -18.102 -4.451 1.00 98.12 188 LEU A O 1
ATOM 1488 N N . ASP A 1 189 ? 2.924 -19.008 -2.421 1.00 97.31 189 ASP A N 1
ATOM 1489 C CA . ASP A 1 189 ? 1.497 -19.275 -2.607 1.00 97.31 189 ASP A CA 1
ATOM 1490 C C . ASP A 1 189 ? 0.690 -18.026 -2.235 1.00 97.31 189 ASP A C 1
ATOM 1492 O O . ASP A 1 189 ? 0.479 -17.720 -1.057 1.00 97.31 189 ASP A O 1
ATOM 1496 N N . LEU A 1 190 ? 0.254 -17.302 -3.269 1.00 96.81 190 LEU A N 1
ATOM 1497 C CA . LEU A 1 190 ? -0.563 -16.091 -3.167 1.00 96.81 190 LEU A CA 1
ATOM 1498 C C . LEU A 1 190 ? -2.032 -16.327 -3.560 1.00 96.81 190 LEU A C 1
ATOM 1500 O O . LEU A 1 190 ? -2.800 -15.370 -3.704 1.00 96.81 190 LEU A O 1
ATOM 1504 N N . ALA A 1 191 ? -2.455 -17.581 -3.753 1.00 93.88 191 ALA A N 1
ATOM 1505 C CA . ALA A 1 191 ? -3.839 -17.889 -4.097 1.00 93.88 191 ALA A CA 1
ATOM 1506 C C . ALA A 1 191 ? -4.762 -17.489 -2.940 1.00 93.88 191 ALA A C 1
ATOM 1508 O O . ALA A 1 191 ? -4.616 -18.006 -1.844 1.00 93.88 191 ALA A O 1
ATOM 1509 N N . GLY A 1 192 ? -5.700 -16.562 -3.154 1.00 93.06 192 GLY A N 1
ATOM 1510 C CA . GLY A 1 192 ? -6.581 -16.063 -2.087 1.00 93.06 192 GLY A CA 1
ATOM 1511 C C . GLY A 1 192 ? -5.901 -15.124 -1.080 1.00 93.06 192 GLY A C 1
ATOM 1512 O O . GLY A 1 192 ? -6.435 -14.924 0.006 1.00 93.06 192 GLY A O 1
ATOM 1513 N N . VAL A 1 193 ? -4.732 -14.562 -1.411 1.00 96.56 193 VAL A N 1
ATOM 1514 C CA . VAL A 1 193 ? -4.050 -13.537 -0.602 1.00 96.56 193 VAL A CA 1
ATOM 1515 C C . VAL A 1 193 ? -4.452 -12.141 -1.108 1.00 96.56 193 VAL A C 1
ATOM 1517 O O . VAL A 1 193 ? -3.910 -11.694 -2.124 1.00 96.56 193 VAL A O 1
ATOM 1520 N N . PRO A 1 194 ? -5.399 -11.431 -0.458 1.00 96.81 194 PRO A N 1
ATOM 1521 C CA . PRO A 1 194 ? -5.734 -10.056 -0.820 1.00 96.81 194 PRO A CA 1
ATOM 1522 C C . PRO A 1 194 ? -4.532 -9.137 -0.648 1.00 96.81 194 PRO A C 1
ATOM 1524 O O . PRO A 1 194 ? -3.953 -9.037 0.440 1.00 96.81 194 PRO A O 1
ATOM 1527 N N . THR A 1 195 ? -4.180 -8.460 -1.740 1.00 98.25 195 THR A N 1
ATOM 1528 C CA . THR A 1 195 ? -2.984 -7.626 -1.807 1.00 98.25 195 THR A CA 1
ATOM 1529 C C . THR A 1 195 ? -3.298 -6.188 -2.200 1.00 98.25 195 THR A C 1
ATOM 1531 O O . THR A 1 195 ? -3.995 -5.930 -3.182 1.00 98.25 195 THR A O 1
ATOM 1534 N N . LEU A 1 196 ? -2.723 -5.232 -1.473 1.00 98.31 196 LEU A N 1
ATOM 1535 C CA . LEU A 1 196 ? -2.722 -3.823 -1.860 1.00 98.31 196 LEU A CA 1
ATOM 1536 C C . LEU A 1 196 ? -1.339 -3.440 -2.385 1.00 98.31 196 LEU A C 1
ATOM 1538 O O . LEU A 1 196 ? -0.340 -3.607 -1.695 1.00 98.31 196 LEU A O 1
ATOM 1542 N N . ILE A 1 197 ? -1.268 -2.900 -3.594 1.00 98.00 197 ILE A N 1
ATOM 1543 C CA . ILE A 1 197 ? -0.039 -2.370 -4.178 1.00 98.00 197 ILE A CA 1
ATOM 1544 C C . ILE A 1 197 ? -0.197 -0.857 -4.285 1.00 98.00 197 ILE A C 1
ATOM 1546 O O . ILE A 1 197 ? -1.144 -0.386 -4.903 1.00 98.00 197 ILE A O 1
ATOM 1550 N N . VAL A 1 198 ? 0.728 -0.100 -3.709 1.00 96.56 198 VAL A N 1
ATOM 1551 C CA . VAL A 1 198 ? 0.768 1.364 -3.765 1.00 96.56 198 VAL A CA 1
ATOM 1552 C C . VAL A 1 198 ? 1.989 1.776 -4.578 1.00 96.56 198 VAL A C 1
ATOM 1554 O O . VAL A 1 198 ? 3.118 1.475 -4.197 1.00 96.56 198 VAL A O 1
ATOM 1557 N N . ASP A 1 199 ? 1.767 2.448 -5.702 1.00 92.75 199 ASP A N 1
ATOM 1558 C CA . ASP A 1 199 ? 2.813 3.102 -6.485 1.00 92.75 199 ASP A CA 1
ATOM 1559 C C . ASP A 1 199 ? 2.929 4.562 -6.050 1.00 92.75 199 ASP A C 1
ATOM 1561 O O . ASP A 1 199 ? 2.131 5.412 -6.455 1.00 92.75 199 ASP A O 1
ATOM 1565 N N . ASP A 1 200 ? 3.905 4.822 -5.180 1.00 87.88 200 ASP A N 1
ATOM 1566 C CA . ASP A 1 200 ? 4.256 6.161 -4.722 1.00 87.88 200 ASP A CA 1
ATOM 1567 C C . ASP A 1 200 ? 5.010 6.855 -5.865 1.00 87.88 200 ASP A C 1
ATOM 1569 O O . ASP A 1 200 ? 6.031 6.359 -6.346 1.00 87.88 200 ASP A O 1
ATOM 1573 N N . GLU A 1 201 ? 4.483 7.985 -6.339 1.00 79.69 201 GLU A N 1
ATOM 1574 C CA . GLU A 1 201 ? 5.016 8.720 -7.496 1.00 79.69 201 GLU A CA 1
ATOM 1575 C C . GLU A 1 201 ? 4.861 7.945 -8.823 1.00 79.69 201 GLU A C 1
ATOM 1577 O O . GLU A 1 201 ? 5.813 7.636 -9.561 1.00 79.69 201 GLU A O 1
ATOM 1582 N N . ALA A 1 202 ? 3.603 7.636 -9.159 1.00 80.31 202 ALA A N 1
ATOM 1583 C CA . ALA A 1 202 ? 3.231 6.955 -10.401 1.00 80.31 202 ALA A CA 1
ATOM 1584 C C . ALA A 1 202 ? 3.693 7.686 -11.683 1.00 80.31 202 ALA A C 1
ATOM 1586 O O . ALA A 1 202 ? 3.822 7.064 -12.734 1.00 80.31 202 ALA A O 1
ATOM 1587 N N . ASP A 1 203 ? 4.018 8.976 -11.595 1.00 71.88 203 ASP A N 1
ATOM 1588 C CA . ASP A 1 203 ? 4.507 9.839 -12.676 1.00 71.88 203 ASP A CA 1
ATOM 1589 C C . ASP A 1 203 ? 6.030 9.758 -12.928 1.00 71.88 203 ASP A C 1
ATOM 1591 O O . ASP A 1 203 ? 6.485 10.063 -14.034 1.00 71.88 203 ASP A O 1
ATOM 1595 N N . GLN A 1 204 ? 6.840 9.313 -11.958 1.00 65.62 204 GLN A N 1
ATOM 1596 C CA . GLN A 1 204 ? 8.300 9.498 -12.003 1.00 65.62 204 GLN A CA 1
ATOM 1597 C C . GLN A 1 204 ? 9.112 8.456 -12.798 1.00 65.62 204 GLN A C 1
ATOM 1599 O O . GLN A 1 204 ? 10.277 8.714 -13.100 1.00 65.62 204 GLN A O 1
ATOM 1604 N N . ALA A 1 205 ? 8.568 7.285 -13.167 1.00 51.03 205 ALA A N 1
ATOM 1605 C CA . ALA A 1 205 ? 9.415 6.227 -13.763 1.00 51.03 205 ALA A CA 1
ATOM 1606 C C . ALA A 1 205 ? 8.774 5.306 -14.814 1.00 51.03 205 ALA A C 1
ATOM 1608 O O . ALA A 1 205 ? 9.487 4.670 -15.595 1.00 51.03 205 ALA A O 1
ATOM 1609 N N . SER A 1 206 ? 7.451 5.193 -14.860 1.00 52.16 206 SER A N 1
ATOM 1610 C CA . SER A 1 206 ? 6.754 4.322 -15.820 1.00 52.16 206 SER A CA 1
ATOM 1611 C C . SER A 1 206 ? 6.614 4.964 -17.204 1.00 52.16 206 SER A C 1
ATOM 1613 O O . SER A 1 206 ? 6.481 4.247 -18.192 1.00 52.16 206 SER A O 1
ATOM 1615 N N . LEU A 1 207 ? 6.694 6.296 -17.287 1.00 53.53 207 LEU A N 1
ATOM 1616 C CA . LEU A 1 207 ? 5.901 7.031 -18.267 1.00 53.53 207 LEU A CA 1
ATOM 1617 C C . LEU A 1 207 ? 6.671 7.952 -19.218 1.00 53.53 207 LEU A C 1
ATOM 1619 O O . LEU A 1 207 ? 6.519 7.858 -20.434 1.00 53.53 207 LEU A O 1
ATOM 1623 N N . ASN A 1 208 ? 7.532 8.826 -18.700 1.00 50.28 208 ASN A N 1
ATOM 1624 C CA . ASN A 1 208 ? 7.870 10.036 -19.455 1.00 50.28 208 ASN A CA 1
ATOM 1625 C C . ASN A 1 208 ? 8.883 9.877 -20.601 1.00 50.28 208 ASN A C 1
ATOM 1627 O O . ASN A 1 208 ? 8.890 10.707 -21.503 1.00 50.28 208 ASN A O 1
ATOM 1631 N N . THR A 1 209 ? 9.736 8.847 -20.629 1.00 46.47 209 THR A N 1
ATOM 1632 C CA . THR A 1 209 ? 10.862 8.842 -21.596 1.00 46.47 209 THR A CA 1
ATOM 1633 C C . THR A 1 209 ? 10.722 7.869 -22.766 1.00 46.47 209 THR A C 1
ATOM 1635 O O . THR A 1 209 ? 11.341 8.086 -23.808 1.00 46.47 209 THR A O 1
ATOM 1638 N N . LEU A 1 210 ? 9.937 6.795 -22.629 1.00 50.84 210 LEU A N 1
ATOM 1639 C CA . LEU A 1 210 ? 9.847 5.738 -23.651 1.00 50.84 210 LEU A CA 1
ATOM 1640 C C . LEU A 1 210 ? 8.450 5.596 -24.275 1.00 50.84 210 LEU A C 1
ATOM 1642 O O . LEU A 1 210 ? 8.370 5.188 -25.435 1.00 50.84 210 LEU A O 1
ATOM 1646 N N . VAL A 1 211 ? 7.383 6.028 -23.587 1.00 50.72 211 VAL A N 1
ATOM 1647 C CA . VAL A 1 211 ? 6.012 6.055 -24.140 1.00 50.72 211 VAL A CA 1
ATOM 1648 C C . VAL A 1 211 ? 5.928 7.016 -25.330 1.00 50.72 211 VAL A C 1
ATOM 1650 O O . VAL A 1 211 ? 5.401 6.647 -26.375 1.00 50.72 211 VAL A O 1
ATOM 1653 N N . ALA A 1 212 ? 6.604 8.169 -25.256 1.00 49.25 212 ALA A N 1
ATOM 1654 C CA . ALA A 1 212 ? 6.762 9.100 -26.382 1.00 49.25 212 ALA A CA 1
ATOM 1655 C C . ALA A 1 212 ? 7.479 8.490 -27.611 1.00 49.25 212 ALA A C 1
ATOM 1657 O O . ALA A 1 212 ? 7.468 9.076 -28.689 1.00 49.25 212 ALA A O 1
ATOM 1658 N N . ARG A 1 213 ? 8.117 7.319 -27.461 1.00 50.41 213 ARG A N 1
ATOM 1659 C CA . ARG A 1 213 ? 8.808 6.569 -28.525 1.00 50.41 213 ARG A CA 1
ATOM 1660 C C . ARG A 1 213 ? 8.161 5.205 -28.812 1.00 50.41 213 ARG A C 1
ATOM 1662 O O . ARG A 1 213 ? 8.803 4.359 -29.433 1.00 50.41 213 ARG A O 1
ATOM 1669 N N . GLY A 1 214 ? 6.944 4.953 -28.318 1.00 51.56 214 GLY A N 1
ATOM 1670 C CA . GLY A 1 214 ? 6.227 3.687 -28.517 1.00 51.56 214 GLY A CA 1
ATOM 1671 C C . GLY A 1 214 ? 6.897 2.466 -27.872 1.00 51.56 214 GLY A C 1
ATOM 1672 O O . GLY A 1 214 ? 6.707 1.343 -28.333 1.00 51.56 214 GLY A O 1
ATOM 1673 N N . ARG A 1 215 ? 7.728 2.658 -26.836 1.00 56.91 215 ARG A N 1
ATOM 1674 C CA . ARG A 1 215 ? 8.445 1.577 -26.140 1.00 56.91 215 ARG A CA 1
ATOM 1675 C C . ARG A 1 215 ? 8.070 1.536 -24.659 1.00 56.91 215 ARG A C 1
ATOM 1677 O O . ARG A 1 215 ? 8.075 2.553 -23.978 1.00 56.91 215 ARG A O 1
ATOM 1684 N N . GLN A 1 216 ? 7.822 0.341 -24.131 1.00 64.94 216 GLN A N 1
ATOM 1685 C CA . GLN A 1 216 ? 7.654 0.133 -22.690 1.00 64.94 216 GLN A CA 1
ATOM 1686 C C . GLN A 1 216 ? 9.013 0.177 -21.976 1.00 64.94 216 GLN A C 1
ATOM 1688 O O . GLN A 1 216 ? 9.986 -0.425 -22.446 1.00 64.94 216 GLN A O 1
ATOM 1693 N N . SER A 1 217 ? 9.093 0.855 -20.826 1.00 75.12 217 SER A N 1
ATOM 1694 C CA . SER A 1 217 ? 10.299 0.816 -19.991 1.00 75.12 217 SER A CA 1
ATOM 1695 C C . SER A 1 217 ? 10.476 -0.565 -19.350 1.00 75.12 217 SER A C 1
ATOM 1697 O O . SER A 1 217 ? 9.517 -1.304 -19.121 1.00 75.12 217 SER A O 1
ATOM 1699 N N . THR A 1 218 ? 11.718 -0.945 -19.044 1.00 83.50 218 THR A N 1
ATOM 1700 C CA . THR A 1 218 ? 11.984 -2.202 -18.323 1.00 83.50 218 THR A CA 1
ATOM 1701 C C . THR A 1 218 ? 11.322 -2.201 -16.948 1.00 83.50 218 THR A C 1
ATOM 1703 O O . THR A 1 218 ? 10.797 -3.227 -16.533 1.00 83.50 218 THR A O 1
ATOM 1706 N N . THR A 1 219 ? 11.294 -1.051 -16.273 1.00 84.88 219 THR A N 1
ATOM 1707 C CA . THR A 1 219 ? 10.566 -0.848 -15.015 1.00 84.88 219 THR A CA 1
ATOM 1708 C C . THR A 1 219 ? 9.068 -1.098 -15.193 1.00 84.88 219 THR A C 1
ATOM 1710 O O . THR A 1 219 ? 8.502 -1.860 -14.419 1.00 84.88 219 THR A O 1
ATOM 1713 N N . TYR A 1 220 ? 8.446 -0.542 -16.240 1.00 83.69 220 TYR A N 1
ATOM 1714 C CA . TYR A 1 220 ? 7.025 -0.743 -16.545 1.00 83.69 220 TYR A CA 1
ATOM 1715 C C . TYR A 1 220 ? 6.676 -2.225 -16.709 1.00 83.69 220 TYR A C 1
ATOM 1717 O O . TYR A 1 220 ? 5.777 -2.734 -16.047 1.00 83.69 220 TYR A O 1
ATOM 1725 N N . ARG A 1 221 ? 7.458 -2.958 -17.513 1.00 87.38 221 ARG A N 1
ATOM 1726 C CA . ARG A 1 221 ? 7.257 -4.403 -17.701 1.00 87.38 221 ARG A CA 1
ATOM 1727 C C . ARG A 1 221 ? 7.343 -5.178 -16.386 1.00 87.38 221 ARG A C 1
ATOM 1729 O O . ARG A 1 221 ? 6.566 -6.096 -16.168 1.00 87.38 221 ARG A O 1
ATOM 1736 N N . ARG A 1 222 ? 8.271 -4.805 -15.502 1.00 92.31 222 ARG A N 1
ATOM 1737 C CA . ARG A 1 222 ? 8.421 -5.454 -14.191 1.00 92.31 222 ARG A CA 1
ATOM 1738 C C . ARG A 1 222 ? 7.249 -5.149 -13.254 1.00 92.31 222 ARG A C 1
ATOM 1740 O O . ARG A 1 222 ? 6.897 -6.015 -12.466 1.00 92.31 222 ARG A O 1
ATOM 1747 N N . LEU A 1 223 ? 6.627 -3.971 -13.353 1.00 91.31 223 LEU A N 1
ATOM 1748 C CA . LEU A 1 223 ? 5.389 -3.663 -12.622 1.00 91.31 223 LEU A CA 1
ATOM 1749 C C . LEU A 1 223 ? 4.218 -4.524 -13.109 1.00 91.31 223 LEU A C 1
ATOM 1751 O O . LEU A 1 223 ? 3.455 -5.018 -12.283 1.00 91.31 223 LEU A O 1
ATOM 1755 N N . LEU A 1 224 ? 4.102 -4.746 -14.423 1.00 90.81 224 LEU A N 1
ATOM 1756 C CA . LEU A 1 224 ? 3.104 -5.666 -14.978 1.00 90.81 224 LEU A CA 1
ATOM 1757 C C . LEU A 1 224 ? 3.330 -7.104 -14.499 1.00 90.81 224 LEU A C 1
ATOM 1759 O O . LEU A 1 224 ? 2.422 -7.704 -13.941 1.00 90.81 224 LEU A O 1
ATOM 1763 N N . GLU A 1 225 ? 4.557 -7.617 -14.612 1.00 94.75 225 GLU A N 1
ATOM 1764 C CA . GLU A 1 225 ? 4.898 -8.967 -14.137 1.00 94.75 225 GLU A CA 1
ATOM 1765 C C . GLU A 1 225 ? 4.655 -9.136 -12.627 1.00 94.75 225 GLU A C 1
ATOM 1767 O O . GLU A 1 225 ? 4.222 -10.198 -12.184 1.00 94.75 225 GLU A O 1
ATOM 1772 N N . MET A 1 226 ? 4.902 -8.089 -11.831 1.00 95.62 226 MET A N 1
ATOM 1773 C CA . MET A 1 226 ? 4.608 -8.090 -10.395 1.00 95.62 226 MET A CA 1
ATOM 1774 C C . MET A 1 226 ? 3.110 -8.220 -10.136 1.00 95.62 226 MET A C 1
ATOM 1776 O O . MET A 1 226 ? 2.713 -8.996 -9.276 1.00 95.62 226 MET A O 1
ATOM 1780 N N . ARG A 1 227 ? 2.276 -7.495 -10.885 1.00 94.50 227 ARG A N 1
ATOM 1781 C CA . ARG A 1 227 ? 0.816 -7.605 -10.789 1.00 94.50 227 ARG A CA 1
ATOM 1782 C C . ARG A 1 227 ? 0.318 -8.976 -11.231 1.00 94.50 227 ARG A C 1
ATOM 1784 O O . ARG A 1 227 ? -0.553 -9.542 -10.581 1.00 94.50 227 ARG A O 1
ATOM 1791 N N . ASP A 1 228 ? 0.888 -9.532 -12.294 1.00 94.81 228 ASP A N 1
ATOM 1792 C CA . ASP A 1 228 ? 0.496 -10.849 -12.801 1.00 94.81 228 ASP A CA 1
ATOM 1793 C C . ASP A 1 228 ? 0.836 -11.986 -11.834 1.00 94.81 228 ASP A C 1
ATOM 1795 O O . ASP A 1 228 ? 0.084 -12.959 -11.759 1.00 94.81 228 ASP A O 1
ATOM 1799 N N . ALA A 1 229 ? 1.912 -11.839 -11.053 1.00 96.75 229 ALA A N 1
ATOM 1800 C CA . ALA A 1 229 ? 2.289 -12.783 -10.003 1.00 96.75 229 ALA A CA 1
ATOM 1801 C C . ALA A 1 229 ? 1.305 -12.811 -8.817 1.00 96.75 229 ALA A C 1
ATOM 1803 O O . ALA A 1 229 ? 1.355 -13.740 -8.017 1.00 96.75 229 ALA A O 1
ATOM 1804 N N . ILE A 1 230 ? 0.413 -11.820 -8.691 1.00 96.50 230 ILE A N 1
ATOM 1805 C CA . ILE A 1 230 ? -0.495 -11.675 -7.549 1.00 96.50 230 ILE A CA 1
ATOM 1806 C C . ILE A 1 230 ? -1.945 -11.819 -8.036 1.00 96.50 230 ILE A C 1
ATOM 1808 O O . ILE A 1 230 ? -2.486 -10.899 -8.652 1.00 96.50 230 ILE A O 1
ATOM 1812 N N . PRO A 1 231 ? -2.621 -12.955 -7.784 1.00 94.25 231 PRO A N 1
ATOM 1813 C CA . PRO A 1 231 ? -3.947 -13.214 -8.345 1.00 94.25 231 PRO A CA 1
ATOM 1814 C C . PRO A 1 231 ? -5.013 -12.198 -7.926 1.00 94.25 231 PRO A C 1
ATOM 1816 O O . PRO A 1 231 ? -5.790 -11.767 -8.780 1.00 94.25 231 PRO A O 1
ATOM 1819 N N . ASN A 1 232 ? -5.016 -11.817 -6.644 1.00 94.94 232 ASN A N 1
ATOM 1820 C CA . ASN A 1 232 ? -5.978 -10.901 -6.040 1.00 94.94 232 ASN A CA 1
ATOM 1821 C C . ASN A 1 232 ? -5.278 -9.618 -5.576 1.00 94.94 232 ASN A C 1
ATOM 1823 O O . ASN A 1 232 ? -4.600 -9.621 -4.545 1.00 94.94 232 ASN A O 1
ATOM 1827 N N . HIS A 1 233 ? -5.407 -8.535 -6.343 1.00 96.94 233 HIS A N 1
ATOM 1828 C CA . HIS A 1 233 ? -4.728 -7.288 -6.008 1.00 96.94 233 HIS A CA 1
ATOM 1829 C C . HIS A 1 233 ? -5.481 -6.027 -6.423 1.00 96.94 233 HIS A C 1
ATOM 1831 O O . HIS A 1 233 ? -6.161 -5.981 -7.446 1.00 96.94 233 HIS A O 1
ATOM 1837 N N . THR A 1 234 ? -5.244 -4.954 -5.675 1.00 96.25 234 THR A N 1
ATOM 1838 C CA . THR A 1 234 ? -5.517 -3.586 -6.127 1.00 96.25 234 THR A CA 1
ATOM 1839 C C . THR A 1 234 ? -4.209 -2.841 -6.305 1.00 96.25 234 THR A C 1
ATOM 1841 O O . THR A 1 234 ? -3.381 -2.836 -5.400 1.00 96.25 234 THR A O 1
ATOM 1844 N N . TYR A 1 235 ? -4.028 -2.201 -7.456 1.00 95.50 235 TYR A N 1
ATOM 1845 C CA . TYR A 1 235 ? -2.888 -1.339 -7.747 1.00 95.50 235 TYR A CA 1
ATOM 1846 C C . TYR A 1 235 ? -3.310 0.133 -7.677 1.00 95.50 235 TYR A C 1
ATOM 1848 O O . TYR A 1 235 ? -4.004 0.620 -8.563 1.00 95.50 235 TYR A O 1
ATOM 1856 N N . LEU A 1 236 ? -2.923 0.839 -6.616 1.00 94.94 236 LEU A N 1
ATOM 1857 C CA . LEU A 1 236 ? -3.195 2.260 -6.422 1.00 94.94 236 LEU A CA 1
ATOM 1858 C C . LEU A 1 236 ? -2.011 3.103 -6.886 1.00 94.94 236 LEU A C 1
ATOM 1860 O O . LEU A 1 236 ? -0.917 3.028 -6.331 1.00 94.94 236 LEU A O 1
ATOM 1864 N N . GLN A 1 237 ? -2.251 3.942 -7.880 1.00 92.56 237 GLN A N 1
ATOM 1865 C CA . GLN A 1 237 ? -1.305 4.917 -8.397 1.00 92.56 237 GLN A CA 1
ATOM 1866 C C . GLN A 1 237 ? -1.493 6.234 -7.655 1.00 92.56 237 GLN A C 1
ATOM 1868 O O . GLN A 1 237 ? -2.494 6.912 -7.864 1.00 92.56 237 GLN A O 1
ATOM 1873 N N . TYR A 1 238 ? -0.534 6.621 -6.817 1.00 91.62 238 TYR A N 1
ATOM 1874 C CA . TYR A 1 238 ? -0.541 7.936 -6.185 1.00 91.62 238 TYR A CA 1
ATOM 1875 C C . TYR A 1 238 ? 0.302 8.911 -7.004 1.00 91.62 238 TYR A C 1
ATOM 1877 O O . TYR A 1 238 ? 1.471 8.658 -7.306 1.00 91.62 238 TYR A O 1
ATOM 1885 N N . THR A 1 239 ? -0.278 10.056 -7.364 1.00 87.25 239 THR A N 1
ATOM 1886 C CA . THR A 1 239 ? 0.436 11.078 -8.138 1.00 87.25 239 THR A CA 1
ATOM 1887 C C . THR A 1 239 ? -0.022 12.498 -7.815 1.00 87.25 239 THR A C 1
ATOM 1889 O O . THR A 1 239 ? -1.154 12.737 -7.396 1.00 87.25 239 THR A O 1
ATOM 1892 N N . ALA A 1 240 ? 0.885 13.458 -8.013 1.00 83.75 240 ALA A N 1
ATOM 1893 C CA . ALA A 1 240 ? 0.541 14.876 -8.073 1.00 83.75 240 ALA A CA 1
ATOM 1894 C C . ALA A 1 240 ? 0.223 15.357 -9.494 1.00 83.75 240 ALA A C 1
ATOM 1896 O O . ALA A 1 240 ? -0.402 16.403 -9.654 1.00 83.75 240 ALA A O 1
ATOM 1897 N N . THR A 1 241 ? 0.661 14.617 -10.517 1.00 79.38 241 THR A N 1
ATOM 1898 C CA . THR A 1 241 ? 0.535 14.999 -11.923 1.00 79.38 241 THR A CA 1
ATOM 1899 C C . THR A 1 241 ? -0.228 13.911 -12.688 1.00 79.38 241 THR A C 1
ATOM 1901 O O . THR A 1 241 ? 0.356 12.956 -13.204 1.00 79.38 241 THR A O 1
ATOM 1904 N N . PRO A 1 242 ? -1.571 14.005 -12.765 1.00 72.94 242 PRO A N 1
ATOM 1905 C CA . PRO A 1 242 ? -2.386 12.943 -13.348 1.00 72.94 242 PRO A CA 1
ATOM 1906 C C . PRO A 1 242 ? -2.203 12.817 -14.861 1.00 72.94 242 PRO A C 1
ATOM 1908 O O . PRO A 1 242 ? -2.603 11.808 -15.432 1.00 72.94 242 PRO A O 1
ATOM 1911 N N . GLN A 1 243 ? -1.593 13.811 -15.519 1.00 69.75 243 GLN A N 1
ATOM 1912 C CA . GLN A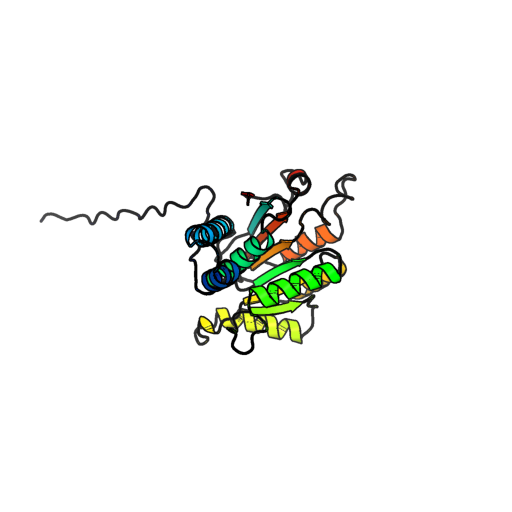 1 243 ? -1.416 13.835 -16.966 1.00 69.75 243 GLN A CA 1
ATOM 1913 C C . GLN A 1 243 ? -0.735 12.558 -17.444 1.00 69.75 243 GLN A C 1
ATOM 1915 O O . GLN A 1 243 ? -1.248 11.914 -18.347 1.00 69.75 243 GLN A O 1
ATOM 1920 N N . ALA A 1 244 ? 0.376 12.148 -16.829 1.00 65.44 244 ALA A N 1
ATOM 1921 C CA . ALA A 1 244 ? 1.115 10.992 -17.314 1.00 65.44 244 ALA A CA 1
ATOM 1922 C C . ALA A 1 244 ? 0.334 9.669 -17.110 1.00 65.44 244 ALA A C 1
ATOM 1924 O O . ALA A 1 244 ? 0.150 8.965 -18.101 1.00 65.44 244 ALA A O 1
ATOM 1925 N N . PRO A 1 245 ? -0.213 9.342 -15.917 1.00 61.97 245 PRO A N 1
ATOM 1926 C CA . PRO A 1 245 ? -1.049 8.147 -15.741 1.00 61.97 245 PRO A CA 1
ATOM 1927 C C . PRO A 1 245 ? -2.312 8.117 -16.611 1.00 61.97 245 PRO A C 1
ATOM 1929 O O . PRO A 1 245 ? -2.671 7.057 -17.114 1.00 61.97 245 PRO A O 1
ATOM 1932 N N . LEU A 1 246 ? -2.957 9.265 -16.849 1.00 63.25 246 LEU A N 1
ATOM 1933 C CA . LEU A 1 246 ? -4.130 9.352 -17.730 1.00 63.25 246 LEU A CA 1
ATOM 1934 C C . LEU A 1 246 ? -3.757 9.253 -19.222 1.00 63.25 246 LEU A C 1
ATOM 1936 O O . LEU A 1 246 ? -4.524 8.709 -20.014 1.00 63.25 246 LEU A O 1
ATOM 1940 N N . LEU A 1 247 ? -2.567 9.730 -19.611 1.00 57.44 247 LEU A N 1
ATOM 1941 C CA . LEU A 1 247 ? -2.038 9.652 -20.980 1.00 57.44 247 LEU A CA 1
ATOM 1942 C C . LEU A 1 247 ? -1.534 8.252 -21.369 1.00 57.44 247 LEU A C 1
ATOM 1944 O O . LEU A 1 247 ? -1.279 8.032 -22.554 1.00 57.44 247 LEU A O 1
ATOM 1948 N N . ILE A 1 248 ? -1.438 7.295 -20.430 1.00 55.72 248 ILE A N 1
ATOM 1949 C CA . ILE A 1 248 ? -1.180 5.870 -20.739 1.00 55.72 248 ILE A CA 1
ATOM 1950 C C . ILE A 1 248 ? -2.221 5.288 -21.718 1.00 55.72 248 ILE A C 1
ATOM 1952 O O . ILE A 1 248 ? -1.924 4.308 -22.390 1.00 55.72 248 ILE A O 1
ATOM 1956 N N . ASN A 1 249 ? -3.364 5.960 -21.916 1.00 46.28 249 ASN A N 1
ATOM 1957 C CA . ASN A 1 249 ? -4.357 5.682 -22.957 1.00 46.28 249 ASN A CA 1
ATOM 1958 C C . ASN A 1 249 ? -5.028 4.296 -22.833 1.00 46.28 249 ASN A C 1
ATOM 1960 O O . ASN A 1 249 ? -4.511 3.297 -23.315 1.00 46.28 249 ASN A O 1
ATOM 1964 N N . ILE A 1 250 ? -6.232 4.299 -22.244 1.00 46.78 250 ILE A N 1
ATOM 1965 C CA . ILE A 1 250 ? -7.508 3.626 -22.608 1.00 46.78 250 ILE A CA 1
ATOM 1966 C C . ILE A 1 250 ? -7.531 2.088 -22.845 1.00 46.78 250 ILE A C 1
ATOM 1968 O O . ILE A 1 250 ? -8.604 1.494 -22.777 1.00 46.78 250 ILE A O 1
ATOM 1972 N N . ILE A 1 251 ? -6.407 1.398 -23.062 1.00 48.22 251 ILE A N 1
ATOM 1973 C CA . ILE A 1 251 ? -6.326 -0.060 -23.317 1.00 48.22 251 ILE A CA 1
ATOM 1974 C C . ILE A 1 251 ? -5.071 -0.681 -22.659 1.00 48.22 251 ILE A C 1
ATOM 1976 O O . ILE A 1 251 ? -4.705 -1.820 -22.936 1.00 48.22 251 ILE A O 1
ATOM 1980 N N . ASP A 1 252 ? -4.367 0.047 -21.789 1.00 64.25 252 ASP A N 1
ATOM 1981 C CA . ASP A 1 252 ? -3.199 -0.501 -21.091 1.00 64.25 252 ASP A CA 1
ATOM 1982 C C . ASP A 1 252 ? -3.603 -1.125 -19.750 1.00 64.25 252 ASP A C 1
ATOM 1984 O O . ASP A 1 252 ? -4.504 -0.636 -19.068 1.00 64.25 252 ASP A O 1
ATOM 1988 N N . ALA A 1 253 ? -2.903 -2.176 -19.330 1.00 65.31 253 ALA A N 1
ATOM 1989 C CA . ALA A 1 253 ? -3.188 -2.914 -18.105 1.00 65.31 253 ALA A CA 1
ATOM 1990 C C . ALA A 1 253 ? -3.053 -2.059 -16.830 1.00 65.31 253 ALA A C 1
ATOM 1992 O O . ALA A 1 253 ? -3.553 -2.480 -15.789 1.00 65.31 253 ALA A O 1
ATOM 1993 N N . LEU A 1 254 ? -2.363 -0.911 -16.877 1.00 73.81 254 LEU A N 1
ATOM 1994 C CA . LEU A 1 254 ? -2.278 0.073 -15.783 1.00 73.81 254 LEU A CA 1
ATOM 1995 C C . LEU A 1 254 ? -3.276 1.234 -15.911 1.00 73.81 254 LEU A C 1
ATOM 1997 O O . LEU A 1 254 ? -3.160 2.205 -15.166 1.00 73.81 254 LEU A O 1
ATOM 2001 N N . SER A 1 255 ? -4.231 1.158 -16.840 1.00 79.56 255 SER A N 1
ATOM 2002 C CA . SER A 1 255 ? -5.303 2.151 -16.931 1.00 79.56 255 SER A CA 1
ATOM 2003 C C . SER A 1 255 ? -6.171 2.072 -15.671 1.00 79.56 255 SER A C 1
ATOM 2005 O O . SER A 1 255 ? -6.596 0.972 -15.304 1.00 79.56 255 SER A O 1
ATOM 2007 N N . PRO A 1 256 ? -6.442 3.199 -14.995 1.00 83.94 256 PRO A N 1
ATOM 2008 C CA . PRO A 1 256 ? -7.262 3.186 -13.796 1.00 83.94 256 PRO A CA 1
ATOM 2009 C C . PRO A 1 256 ? -8.723 2.860 -14.126 1.00 83.94 256 PRO A C 1
ATOM 2011 O O . PRO A 1 256 ? -9.330 3.504 -14.980 1.00 83.94 256 PRO A O 1
ATOM 2014 N N . GLY A 1 257 ? -9.299 1.885 -13.420 1.00 86.44 257 GLY A N 1
ATOM 2015 C CA . GLY A 1 257 ? -10.734 1.600 -13.407 1.00 86.44 257 GLY A CA 1
ATOM 2016 C C . GLY A 1 257 ? -11.531 2.614 -12.580 1.00 86.44 257 GLY A C 1
ATOM 2017 O O . GLY A 1 257 ? -12.736 2.760 -12.781 1.00 86.44 257 GLY A O 1
ATOM 2018 N N . PHE A 1 258 ? -10.862 3.360 -11.693 1.00 90.19 258 PHE A N 1
ATOM 2019 C CA . PHE A 1 258 ? -11.436 4.501 -10.981 1.00 90.19 258 PHE A CA 1
ATOM 2020 C C . PHE A 1 258 ? -10.395 5.586 -10.687 1.00 90.19 258 PHE A C 1
ATOM 2022 O O . PHE A 1 258 ? -9.196 5.317 -10.591 1.00 90.19 258 PHE A O 1
ATOM 2029 N N . VAL A 1 259 ? -10.876 6.816 -10.497 1.00 90.06 259 VAL A N 1
ATOM 2030 C CA . VAL A 1 259 ? -10.064 7.964 -10.083 1.00 90.06 259 VAL A CA 1
ATOM 2031 C C . VAL A 1 259 ? -10.639 8.539 -8.793 1.00 90.06 259 VAL A C 1
ATOM 2033 O O . VAL A 1 259 ? -11.848 8.754 -8.713 1.00 90.06 259 VAL A O 1
ATOM 2036 N N . GLU A 1 260 ? -9.776 8.798 -7.816 1.00 90.25 260 GLU A N 1
ATOM 2037 C CA . GLU A 1 260 ? -10.092 9.547 -6.600 1.00 90.25 260 GLU A CA 1
ATOM 2038 C C . GLU A 1 260 ? -9.258 10.827 -6.550 1.00 90.25 260 GLU A C 1
ATOM 2040 O O . GLU A 1 260 ? -8.069 10.813 -6.884 1.00 90.25 260 GLU A O 1
ATOM 2045 N N . VAL A 1 261 ? -9.870 11.926 -6.113 1.00 88.38 261 VAL A N 1
ATOM 2046 C CA . VAL A 1 261 ? -9.185 13.199 -5.875 1.00 88.38 261 VAL A CA 1
ATOM 2047 C C . VAL A 1 261 ? -9.139 13.462 -4.373 1.00 88.38 261 VAL A C 1
ATOM 2049 O O . VAL A 1 261 ? -10.170 13.374 -3.710 1.00 88.38 261 VAL A O 1
ATOM 2052 N N . LEU A 1 262 ? -7.939 13.758 -3.868 1.00 84.38 262 LEU A N 1
ATOM 2053 C CA . LEU A 1 262 ? -7.662 14.164 -2.488 1.00 84.38 262 LEU A CA 1
ATOM 2054 C C . LEU A 1 262 ? -7.671 15.684 -2.334 1.00 84.38 262 LEU A C 1
ATOM 2056 O O . LEU A 1 262 ? -7.075 16.361 -3.210 1.00 84.38 262 LEU A O 1
#

Foldseek 3Di:
DDDPPDPPPPPPPPDDVLFPAFFDDDDQLLVLLCVVQVVPDPVVSVVLLVLLRNQLRNFFQLQADEFEEEEAEAVVRCLLSSVLSNVSSCLSNQQQEEEEAFEQDPVRLVVSVVVSCVSRVCPPPPHQVAEDEDELDFDDPVCQVVSQVLQVLSVDPVRDSSRRHRYYYGFYLHLVSLVRLLVSLLSHPQVSRAYEYEYDALPRPQFDDCVVVVDGDSSVVSVVSSSVSHRHYYYYYYHNDCCGQCVVDDPDPNNHPYYHYD

Solvent-accessible surface area (backbone atoms only — not comparable to full-atom values): 14319 Å² total; per-residue (Å²): 140,80,86,79,76,79,81,80,74,75,82,77,77,84,63,59,94,76,41,72,52,85,68,54,85,37,66,55,27,50,55,38,44,49,71,75,41,63,89,53,55,69,64,62,49,47,51,52,52,51,51,26,39,53,58,55,9,50,31,36,48,64,81,57,35,73,34,30,34,34,39,37,24,55,86,88,55,47,61,64,61,46,52,54,40,34,51,28,28,36,44,52,57,63,32,38,36,37,38,37,34,26,36,75,44,71,68,46,29,52,51,56,47,55,47,49,36,64,64,66,34,61,79,43,91,91,38,70,66,44,55,47,80,39,73,60,54,55,67,44,72,67,52,50,53,56,53,50,48,45,54,46,41,70,74,38,86,88,48,52,78,80,65,40,32,24,38,33,36,38,32,39,56,35,50,68,50,35,43,32,36,32,57,30,45,63,72,46,93,39,82,79,41,16,29,44,34,38,31,47,54,46,50,78,66,57,44,80,81,33,54,86,68,81,38,84,37,69,43,38,53,32,53,51,51,40,51,69,48,38,70,22,27,25,40,36,32,34,29,65,54,60,64,55,60,63,65,64,51,98,80,43,95,79,43,56,80,43,77,47,79,96

Radius of gyration: 19.23 Å; Cα contacts (8 Å, |Δi|>4): 466; chains: 1; bounding box: 73×40×52 Å

Sequence (262 aa):
MSDSQAVVIPIQRNLQPGARWQPEVGEEARDLVARKLGHESQETQDQLLESAASILSKSANPHAGRETGLVVGYVQSGKTLSFSTVMALARDNGFQLVIVVAGISKPLLNQSTQRLRRDLRIDDVDGPLRWKLYTNPTDNENNRRHIQQTLQDWRDPDVAQSERATVLVTVMKQYRHLRALVTLLQNLDLAGVPTLIVDDEADQASLNTLVARGRQSTTYRRLLEMRDAIPNHTYLQYTATPQAPLLINIIDALSPGFVEVL

Nearest PDB structures (foldseek):
  6znp-assembly2_B  TM=5.886E-01  e=1.334E-04  Bacillus subtilis subsp. subtilis str. 168
  2r9v-assembly1_A  TM=5.149E-01  e=5.504E-03  Thermotoga maritima MSB8
  7dxq-assembly1_F  TM=4.734E-01  e=1.952E-03  Synechococcus elongatus PCC 7942 = FACHB-805
  4znj-assembly1_A  TM=4.908E-01  e=2.727E-01  Oshimavirus P7426
  4qqy-assembly6_G  TM=4.644E-01  e=8.173E-01  Thermobifida fusca YX

pLDDT: mean 86.01, std 16.02, range [38.56, 98.75]

Secondary structure (DSSP, 8-state):
--------------PPTT-SS-----HHHHHHHHHHSTTS-HHHHHHHHHHHHHHHHTSPBTTB-EEEEEEE--TTS-HHHHHHHHHHHHHHTT--EEEEEE-SSHHHHHHHHHHHHHHTTTT-TTS---EEEEES--S-HHHHHHHHHHHHTTT-TTS-GGG-PEEEEEEESSHHHHHHHHHHHHTS--TT--EEEEEETTTSSSSTTTGGGT---HHHHHHHHHHHT-SSEEEEEEES-THHHHHT-SSSTT--SEEEE-